Protein AF-A0A956J0H4-F1 (afdb_monomer_lite)

Sequence (318 aa):
PRGDQAPSDPAAWLRRQRDHLRLRDAAAETEAFLARLLARDPSVRASASEALSDPFVSESLQAQLAALEEKVGSAVVCSTCGDETLRESEAARCPSGDHVFCPECFTHSVEVQVKDQTAAAKEMVIHCSYCGTKTPFPDETIARHAPTAFGDYLRGRETALAAKLDQEKTAEYKVKLQQELEKLQSMSDLERRVTVARAHIETNILVTRCPHCGKAFDEWSACFAVTCSRDGNGPDIGCGTRFCGWCLTKCTAEDHHRHVSNCRHNLAGRGELFSDIKLFHESNKRRWRQALQDYFVQLGDPAVVAQLRQNPAYSDYQ

pLDDT: mean 86.21, std 10.96, range [41.44, 97.56]

Structure (mmCIF, N/CA/C/O backbone):
data_AF-A0A956J0H4-F1
#
_entry.id   AF-A0A956J0H4-F1
#
loop_
_atom_site.group_PDB
_atom_site.id
_atom_site.type_symbol
_atom_site.label_atom_id
_atom_site.label_alt_id
_atom_site.label_comp_id
_atom_site.label_asym_id
_atom_site.label_entity_id
_atom_site.label_seq_id
_atom_site.pdbx_PDB_ins_code
_atom_site.Cartn_x
_atom_site.Cartn_y
_atom_site.Cartn_z
_atom_site.occupancy
_atom_site.B_iso_or_equiv
_atom_site.auth_seq_id
_atom_site.auth_comp_id
_atom_site.auth_asym_id
_atom_site.auth_atom_id
_atom_site.pdbx_PDB_model_num
ATOM 1 N N . PRO A 1 1 ? -17.608 -29.380 -71.175 1.00 44.12 1 PRO A N 1
ATOM 2 C CA . PRO A 1 1 ? -18.062 -28.362 -72.146 1.00 44.12 1 PRO A CA 1
ATOM 3 C C . PRO A 1 1 ? -18.421 -27.043 -71.434 1.00 44.12 1 PRO A C 1
ATOM 5 O O . PRO A 1 1 ? -19.580 -26.794 -71.118 1.00 44.12 1 PRO A O 1
ATOM 8 N N . ARG A 1 2 ? -17.411 -26.225 -71.121 1.00 41.44 2 ARG A N 1
ATOM 9 C CA . ARG A 1 2 ? -17.605 -24.792 -70.865 1.00 41.44 2 ARG A CA 1
ATOM 10 C C . ARG A 1 2 ? -17.088 -24.102 -72.121 1.00 41.44 2 ARG A C 1
ATOM 12 O O . ARG A 1 2 ? -15.969 -24.388 -72.525 1.00 41.44 2 ARG A O 1
ATOM 19 N N . GLY A 1 3 ? -17.956 -23.358 -72.799 1.00 44.16 3 GLY A N 1
ATOM 20 C CA . GLY A 1 3 ? -17.653 -22.761 -74.095 1.00 44.16 3 GLY A CA 1
ATOM 21 C C . GLY A 1 3 ? -16.566 -21.704 -73.965 1.00 44.16 3 GLY A C 1
ATOM 22 O O . GLY A 1 3 ? -16.760 -20.713 -73.262 1.00 44.16 3 GLY A O 1
ATOM 23 N N . ASP A 1 4 ? -15.451 -21.927 -74.654 1.00 47.94 4 ASP A N 1
ATOM 24 C CA . ASP A 1 4 ? -14.421 -20.925 -74.891 1.00 47.94 4 ASP A CA 1
ATOM 25 C C . ASP A 1 4 ? -15.023 -19.813 -75.755 1.00 47.94 4 ASP A C 1
ATOM 27 O O . ASP A 1 4 ? -15.120 -19.919 -76.979 1.00 47.94 4 ASP A O 1
ATOM 31 N N . GLN A 1 5 ? -15.494 -18.746 -75.111 1.00 57.62 5 GLN A N 1
ATOM 32 C CA . GLN A 1 5 ? -15.772 -17.504 -75.816 1.00 57.62 5 GLN A CA 1
ATOM 33 C C . GLN A 1 5 ? -14.438 -16.962 -76.326 1.00 57.62 5 GLN A C 1
ATOM 35 O O . GLN A 1 5 ? -13.505 -16.754 -75.546 1.00 57.62 5 GLN A O 1
ATOM 40 N N . ALA A 1 6 ? -14.345 -16.757 -77.641 1.00 59.53 6 ALA A N 1
ATOM 41 C CA . ALA A 1 6 ? -13.196 -16.113 -78.254 1.00 59.53 6 ALA A CA 1
ATOM 42 C C . ALA A 1 6 ? -12.913 -14.783 -77.525 1.00 59.53 6 ALA A C 1
ATOM 44 O O . ALA A 1 6 ? -13.849 -14.018 -77.272 1.00 59.53 6 ALA A O 1
ATOM 45 N N . PRO A 1 7 ? -11.655 -14.505 -77.142 1.00 61.47 7 PRO A N 1
ATOM 46 C CA . PRO A 1 7 ? -11.321 -13.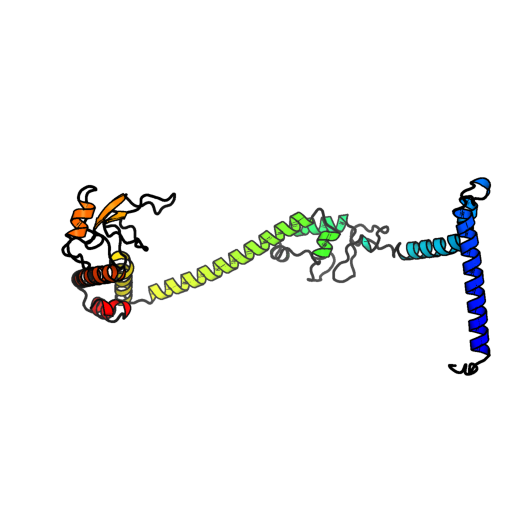303 -76.395 1.00 61.47 7 PRO A CA 1
ATOM 47 C C . PRO A 1 7 ? -11.715 -12.067 -77.207 1.00 61.47 7 PRO A C 1
ATOM 49 O O . PRO A 1 7 ? -11.326 -11.928 -78.364 1.00 61.47 7 PRO A O 1
ATOM 52 N N . SER A 1 8 ? -12.468 -11.158 -76.583 1.00 73.38 8 SER A N 1
ATOM 53 C CA . SER A 1 8 ? -13.004 -9.937 -77.204 1.00 73.38 8 SER A CA 1
ATOM 54 C C . SER A 1 8 ? -11.929 -8.967 -77.717 1.00 73.38 8 SER A C 1
ATOM 56 O O . SER A 1 8 ? -12.245 -8.042 -78.458 1.00 73.38 8 SER A O 1
ATOM 58 N N . ASP A 1 9 ? -10.667 -9.179 -77.335 1.00 83.94 9 ASP A N 1
ATOM 59 C CA . ASP A 1 9 ? -9.492 -8.465 -77.834 1.00 83.94 9 ASP A CA 1
ATOM 60 C C . ASP A 1 9 ? -8.396 -9.478 -78.240 1.00 83.94 9 ASP A C 1
ATOM 62 O O . ASP A 1 9 ? -7.655 -9.985 -77.381 1.00 83.94 9 ASP A O 1
ATOM 66 N N . PRO A 1 10 ? -8.263 -9.776 -79.547 1.00 81.38 10 PRO A N 1
ATOM 67 C CA . PRO A 1 10 ? -7.219 -10.650 -80.080 1.00 81.38 10 PRO A CA 1
ATOM 68 C C . PRO A 1 10 ? -5.797 -10.195 -79.723 1.00 81.38 10 PRO A C 1
ATOM 70 O O . PRO A 1 10 ? -4.913 -11.031 -79.522 1.00 81.38 10 PRO A O 1
ATOM 73 N N . ALA A 1 11 ? -5.559 -8.887 -79.578 1.00 82.81 11 ALA A N 1
ATOM 74 C CA . ALA A 1 11 ? -4.243 -8.362 -79.234 1.00 82.81 11 ALA A CA 1
ATOM 75 C C . ALA A 1 11 ? -3.890 -8.639 -77.764 1.00 82.81 11 ALA A C 1
ATOM 77 O O . ALA A 1 11 ? -2.751 -9.001 -77.459 1.00 82.81 11 ALA A O 1
ATOM 78 N N . ALA A 1 12 ? -4.854 -8.532 -76.843 1.00 79.06 12 ALA A N 1
ATOM 79 C CA . ALA A 1 12 ? -4.653 -8.905 -75.440 1.00 79.06 12 ALA A CA 1
ATOM 80 C C . ALA A 1 12 ? -4.436 -10.412 -75.250 1.00 79.06 12 ALA A C 1
ATOM 82 O O . ALA A 1 12 ? -3.714 -10.820 -74.337 1.00 79.06 12 ALA A O 1
ATOM 83 N N . TRP A 1 13 ? -5.050 -11.249 -76.087 1.00 80.88 13 TRP A N 1
ATOM 84 C CA . TRP A 1 13 ? -4.804 -12.691 -76.067 1.00 80.88 13 TRP A CA 1
ATOM 85 C C . TRP A 1 13 ? -3.407 -13.042 -76.593 1.00 80.88 13 TRP A C 1
ATOM 87 O O . TRP A 1 13 ? -2.685 -13.784 -75.930 1.00 80.88 13 TRP A O 1
ATOM 97 N N . LEU A 1 14 ? -2.977 -12.439 -77.708 1.00 80.88 14 LEU A N 1
ATOM 98 C CA . LEU A 1 14 ? -1.626 -12.633 -78.252 1.00 80.88 14 LEU A CA 1
ATOM 99 C C . LEU A 1 14 ? -0.527 -12.167 -77.285 1.00 80.88 14 LEU A C 1
ATOM 101 O O . LEU A 1 14 ? 0.486 -12.851 -77.149 1.00 80.88 14 LEU A O 1
ATOM 105 N N . ARG A 1 15 ? -0.728 -11.045 -76.571 1.00 82.81 15 ARG A N 1
ATOM 106 C CA . ARG A 1 15 ? 0.196 -10.603 -75.507 1.00 82.81 15 ARG A CA 1
ATOM 107 C C . ARG A 1 15 ? 0.322 -11.660 -74.407 1.00 82.81 15 ARG A C 1
ATOM 109 O O . ARG A 1 15 ? 1.431 -12.098 -74.130 1.00 82.81 15 ARG A O 1
ATOM 116 N N . ARG A 1 16 ? -0.806 -12.157 -73.884 1.00 77.75 16 ARG A N 1
ATOM 117 C CA . ARG A 1 16 ? -0.826 -13.208 -72.850 1.00 77.75 16 ARG A CA 1
ATOM 118 C C . ARG A 1 16 ? -0.167 -14.512 -73.299 1.00 77.75 16 ARG A C 1
ATOM 120 O O . ARG A 1 16 ? 0.564 -15.111 -72.520 1.00 77.75 16 ARG A O 1
ATOM 127 N N . GLN A 1 17 ? -0.391 -14.942 -74.541 1.00 79.56 17 GLN A N 1
ATOM 128 C CA . GLN A 1 17 ? 0.265 -16.133 -75.094 1.00 79.56 17 GLN A CA 1
ATOM 129 C C . GLN A 1 17 ? 1.780 -15.948 -75.210 1.00 79.56 17 GLN A C 1
ATOM 131 O O . GLN A 1 17 ? 2.545 -16.835 -74.837 1.00 79.56 17 GLN A O 1
ATOM 136 N N . ARG A 1 18 ? 2.228 -14.775 -75.669 1.00 80.06 18 ARG A N 1
ATOM 137 C CA . ARG A 1 18 ? 3.655 -14.450 -75.747 1.00 80.06 18 ARG A CA 1
ATOM 138 C C . ARG A 1 18 ? 4.306 -14.404 -74.364 1.00 80.06 18 ARG A C 1
ATOM 140 O O . ARG A 1 18 ? 5.413 -14.907 -74.210 1.00 80.06 18 ARG A O 1
ATOM 147 N N . ASP A 1 19 ? 3.622 -13.843 -73.373 1.00 77.19 19 ASP A N 1
ATOM 148 C CA . ASP A 1 19 ? 4.116 -13.786 -71.995 1.00 77.19 19 ASP A CA 1
ATOM 149 C C . ASP A 1 19 ? 4.181 -15.189 -71.371 1.00 77.19 19 ASP A C 1
ATOM 151 O O . ASP A 1 19 ? 5.169 -15.533 -70.730 1.00 77.19 19 ASP A O 1
ATOM 155 N N . HIS A 1 20 ? 3.191 -16.045 -71.638 1.00 74.88 20 HIS A N 1
ATOM 156 C CA . HIS A 1 20 ? 3.203 -17.440 -71.195 1.00 74.88 20 HIS A CA 1
ATOM 157 C C . HIS A 1 20 ? 4.358 -18.245 -71.814 1.00 74.88 20 HIS A C 1
ATOM 159 O O . HIS A 1 20 ? 4.999 -19.032 -71.121 1.00 74.88 20 HIS A O 1
ATOM 165 N N . LEU A 1 21 ? 4.649 -18.051 -73.106 1.00 77.38 21 LEU A N 1
ATOM 166 C CA . LEU A 1 21 ? 5.799 -18.691 -73.757 1.00 77.38 21 LEU A CA 1
ATOM 167 C C . LEU A 1 21 ? 7.123 -18.218 -73.145 1.00 77.38 21 LEU A C 1
ATOM 169 O O . LEU A 1 21 ? 7.939 -19.054 -72.778 1.00 77.38 21 LEU A O 1
ATOM 173 N N . ARG A 1 22 ? 7.283 -16.907 -72.920 1.00 73.06 22 ARG A N 1
ATOM 174 C CA . ARG A 1 22 ? 8.469 -16.342 -72.252 1.00 73.06 22 ARG A CA 1
ATOM 175 C C . ARG A 1 22 ? 8.688 -16.912 -70.852 1.00 73.06 22 ARG A C 1
ATOM 177 O O . ARG A 1 22 ? 9.815 -17.234 -70.502 1.00 73.06 22 ARG A O 1
ATOM 184 N N . LEU A 1 23 ? 7.621 -17.062 -70.066 1.00 71.94 23 LEU A N 1
ATOM 185 C CA . LEU A 1 23 ? 7.701 -17.655 -68.728 1.00 71.94 23 LEU A CA 1
ATOM 186 C C . LEU A 1 23 ? 8.097 -19.134 -68.775 1.00 71.94 23 LEU A C 1
ATOM 188 O O . LEU A 1 23 ? 8.851 -19.592 -67.921 1.00 71.94 23 LEU A O 1
ATOM 192 N N . ARG A 1 24 ? 7.604 -19.881 -69.768 1.00 78.69 24 ARG A N 1
ATOM 193 C CA . ARG A 1 24 ? 7.961 -21.292 -69.942 1.00 78.69 24 ARG A CA 1
ATOM 194 C C . ARG A 1 24 ? 9.425 -21.458 -70.343 1.00 78.69 24 ARG A C 1
ATOM 196 O O . ARG A 1 24 ? 10.091 -22.339 -69.809 1.00 78.69 24 ARG A O 1
ATOM 203 N N . ASP A 1 25 ? 9.907 -20.612 -71.247 1.00 80.25 25 ASP A N 1
ATOM 204 C CA . ASP A 1 25 ? 11.297 -20.641 -71.702 1.00 80.25 25 ASP A CA 1
ATOM 205 C C . ASP A 1 25 ? 12.247 -20.243 -70.554 1.00 80.25 25 ASP A C 1
ATOM 207 O O . ASP A 1 25 ? 13.189 -20.976 -70.266 1.00 80.25 25 ASP A O 1
ATOM 211 N N . ALA A 1 26 ? 11.920 -19.195 -69.786 1.00 75.56 26 ALA A N 1
ATOM 212 C CA . ALA A 1 26 ? 12.685 -18.795 -68.598 1.00 75.56 26 ALA A CA 1
ATOM 213 C C . ALA A 1 26 ? 12.710 -19.876 -67.495 1.00 75.56 26 ALA A C 1
ATOM 215 O O . ALA A 1 26 ? 13.732 -20.087 -66.836 1.00 75.56 26 ALA A O 1
ATOM 216 N N . ALA A 1 27 ? 11.599 -20.595 -67.293 1.00 76.56 27 ALA A N 1
ATOM 217 C CA . ALA A 1 27 ? 11.541 -21.708 -66.347 1.00 76.56 27 ALA A CA 1
ATOM 218 C C . ALA A 1 27 ? 12.436 -22.877 -66.789 1.00 76.56 27 ALA A C 1
ATOM 220 O O . ALA A 1 27 ? 13.153 -23.440 -65.963 1.00 76.56 27 ALA A O 1
ATOM 221 N N . ALA A 1 28 ? 12.439 -23.203 -68.085 1.00 83.62 28 ALA A N 1
ATOM 222 C CA . ALA A 1 28 ? 13.304 -24.241 -68.641 1.00 83.62 28 ALA A CA 1
ATOM 223 C C . ALA A 1 28 ? 14.794 -23.867 -68.537 1.00 83.62 28 ALA A C 1
ATOM 225 O O . ALA A 1 28 ? 15.620 -24.715 -68.198 1.00 83.62 28 ALA A O 1
ATOM 226 N N . GLU A 1 29 ? 15.140 -22.600 -68.771 1.00 83.12 29 GLU A N 1
ATOM 227 C CA . GLU A 1 29 ? 16.503 -22.082 -68.595 1.00 83.12 29 GLU A CA 1
ATOM 228 C C . GLU A 1 29 ? 16.956 -22.157 -67.128 1.00 83.12 29 GLU A C 1
ATOM 230 O O . GLU A 1 29 ? 18.059 -22.629 -66.841 1.00 83.12 29 GLU A O 1
ATOM 235 N N . THR A 1 30 ? 16.075 -21.796 -66.189 1.00 78.56 30 THR A N 1
ATOM 236 C CA . THR A 1 30 ? 16.342 -21.885 -64.743 1.00 78.56 30 THR A CA 1
ATOM 237 C C . THR A 1 30 ? 16.532 -23.336 -64.295 1.00 78.56 30 THR A C 1
ATOM 239 O O . THR A 1 30 ? 17.460 -23.649 -63.549 1.00 78.56 30 THR A O 1
ATOM 242 N N . GLU A 1 31 ? 15.683 -24.253 -64.762 1.00 85.75 31 GLU A N 1
ATOM 243 C CA . GLU A 1 31 ? 15.787 -25.678 -64.438 1.00 85.75 31 GLU A CA 1
ATOM 244 C C . GLU A 1 31 ? 17.083 -26.287 -64.994 1.00 85.75 31 GLU A C 1
ATOM 246 O O . GLU A 1 31 ? 17.787 -27.008 -64.281 1.00 85.75 31 GLU A O 1
ATOM 251 N N . ALA A 1 32 ? 17.464 -25.930 -66.225 1.00 86.88 32 ALA A N 1
ATOM 252 C CA . ALA A 1 32 ? 18.730 -26.346 -66.823 1.00 86.88 32 ALA A CA 1
ATOM 253 C C . ALA A 1 32 ? 19.945 -25.796 -66.055 1.00 86.88 32 ALA A C 1
ATOM 255 O O . ALA A 1 32 ? 20.947 -26.496 -65.878 1.00 86.88 32 ALA A O 1
ATOM 256 N N . PHE A 1 33 ? 19.872 -24.559 -65.562 1.00 85.69 33 PHE A N 1
ATOM 257 C CA . PHE A 1 33 ? 20.908 -23.978 -64.713 1.00 85.69 33 PHE A CA 1
ATOM 258 C C . PHE A 1 33 ? 21.033 -24.704 -63.364 1.00 85.69 33 PHE A C 1
ATOM 260 O O . PHE A 1 33 ? 22.132 -25.124 -62.990 1.00 85.69 33 PHE A O 1
ATOM 267 N N . LEU A 1 34 ? 19.916 -24.938 -62.667 1.00 84.44 34 LEU A N 1
ATOM 268 C CA . LEU A 1 34 ? 19.901 -25.676 -61.399 1.00 84.44 34 LEU A CA 1
ATOM 269 C C . LEU A 1 34 ? 20.407 -27.114 -61.568 1.00 84.44 34 LEU A C 1
ATOM 271 O O . LEU A 1 34 ? 21.161 -27.602 -60.725 1.00 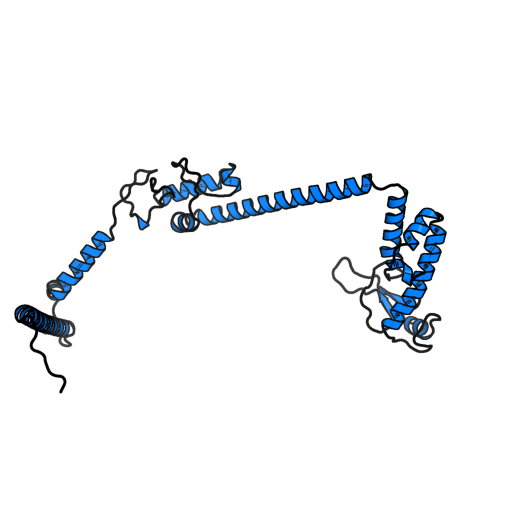84.44 34 LEU A O 1
ATOM 275 N N . ALA A 1 35 ? 20.065 -27.774 -62.676 1.00 90.19 35 ALA A N 1
ATOM 276 C CA . ALA A 1 35 ? 20.573 -29.103 -62.998 1.00 90.19 35 ALA A CA 1
ATOM 277 C C . ALA A 1 35 ? 22.104 -29.121 -63.152 1.00 90.19 35 ALA A C 1
ATOM 279 O O . ALA A 1 35 ? 22.752 -30.053 -62.673 1.00 90.19 35 ALA A O 1
ATOM 280 N N . ARG A 1 36 ? 22.700 -28.078 -63.754 1.00 91.38 36 ARG A N 1
ATOM 281 C CA . ARG A 1 36 ? 24.165 -27.925 -63.834 1.00 91.38 36 ARG A CA 1
ATOM 282 C C . ARG A 1 36 ? 24.785 -27.664 -62.464 1.00 91.38 36 ARG A C 1
ATOM 284 O O . ARG A 1 36 ? 25.778 -28.297 -62.125 1.00 91.38 36 ARG A O 1
ATOM 291 N N . LEU A 1 37 ? 24.206 -26.787 -61.643 1.00 87.00 37 LEU A N 1
ATOM 292 C CA . LEU A 1 37 ? 24.717 -26.512 -60.291 1.00 87.00 37 LEU A CA 1
ATOM 293 C C . LEU A 1 37 ? 24.683 -27.742 -59.375 1.00 87.00 37 LEU A C 1
ATOM 295 O O . LEU A 1 37 ? 25.599 -27.959 -58.579 1.00 87.00 37 LEU A O 1
ATOM 299 N N . LEU A 1 38 ? 23.635 -28.555 -59.497 1.00 91.00 38 LEU A N 1
ATOM 300 C CA . LEU A 1 38 ? 23.397 -29.729 -58.660 1.00 91.00 38 LEU A CA 1
ATOM 301 C C . LEU A 1 38 ? 23.913 -31.033 -59.286 1.00 91.00 38 LEU A C 1
ATOM 303 O O . LEU A 1 38 ? 23.641 -32.118 -58.763 1.00 91.00 38 LEU A O 1
ATOM 307 N N . ALA A 1 39 ? 24.678 -30.952 -60.381 1.00 94.00 39 ALA A N 1
ATOM 308 C CA . ALA A 1 39 ? 25.249 -32.119 -61.036 1.00 94.00 39 ALA A CA 1
ATOM 309 C C . ALA A 1 39 ? 26.105 -32.936 -60.048 1.00 94.00 39 ALA A C 1
ATOM 311 O O . ALA A 1 39 ? 26.966 -32.407 -59.330 1.00 94.00 39 ALA A O 1
ATOM 312 N N . ARG A 1 40 ? 25.853 -34.254 -60.003 1.00 91.12 40 ARG A N 1
ATOM 313 C CA . ARG A 1 40 ? 26.626 -35.199 -59.176 1.00 91.12 40 ARG A CA 1
ATOM 314 C C . ARG A 1 40 ? 28.058 -35.353 -59.677 1.00 91.12 40 ARG A C 1
ATOM 316 O O . ARG A 1 40 ? 28.950 -35.561 -58.863 1.00 91.12 40 ARG A O 1
ATOM 323 N N . ASP A 1 41 ? 28.253 -35.243 -60.987 1.00 93.94 41 ASP A N 1
ATOM 324 C CA . ASP A 1 41 ? 29.567 -35.229 -61.619 1.00 93.94 41 ASP A CA 1
ATOM 325 C C . ASP A 1 41 ? 30.194 -33.825 -61.496 1.00 93.94 41 ASP A C 1
ATOM 327 O O . ASP A 1 41 ? 29.637 -32.866 -62.040 1.00 93.94 41 ASP A O 1
ATOM 331 N N . PRO A 1 42 ? 31.336 -33.676 -60.797 1.00 89.69 42 PRO A N 1
ATOM 332 C CA . PRO A 1 42 ? 32.014 -32.390 -60.653 1.00 89.69 42 PRO A CA 1
ATOM 333 C C . PRO A 1 42 ? 32.466 -31.771 -61.979 1.00 89.69 42 PRO A C 1
ATOM 335 O O . PRO A 1 42 ? 32.580 -30.553 -62.050 1.00 89.69 42 PRO A O 1
ATOM 338 N N . SER A 1 43 ? 32.716 -32.575 -63.018 1.00 90.69 43 SER A N 1
ATOM 339 C CA . SER A 1 43 ? 33.195 -32.084 -64.319 1.00 90.69 43 SER A CA 1
ATOM 340 C C . SER A 1 43 ? 32.120 -31.356 -65.133 1.00 90.69 43 SER A C 1
ATOM 342 O O . SER A 1 43 ? 32.446 -30.572 -66.020 1.00 90.69 43 SER A O 1
ATOM 344 N N . VAL A 1 44 ? 30.844 -31.592 -64.810 1.00 90.31 44 VAL A N 1
ATOM 345 C CA . VAL A 1 44 ? 29.673 -30.986 -65.472 1.00 90.31 44 VAL A CA 1
ATOM 346 C C . VAL A 1 44 ? 29.069 -29.865 -64.617 1.00 90.31 44 VAL A C 1
ATOM 348 O O . VAL A 1 44 ? 28.168 -29.147 -65.055 1.00 90.31 44 VAL A O 1
ATOM 351 N N . ARG A 1 45 ? 29.552 -29.706 -63.379 1.00 92.38 45 ARG A N 1
ATOM 352 C CA . ARG A 1 45 ? 29.073 -28.674 -62.468 1.00 92.38 45 ARG A CA 1
ATOM 353 C C . ARG A 1 45 ? 29.602 -27.314 -62.899 1.00 92.38 45 ARG A C 1
ATOM 355 O O . ARG A 1 45 ? 30.805 -27.150 -63.075 1.00 92.38 45 ARG A O 1
ATOM 362 N N . ALA A 1 46 ? 28.708 -26.334 -63.006 1.00 91.00 46 ALA A N 1
ATOM 363 C CA . ALA A 1 46 ? 29.110 -24.954 -63.250 1.00 91.00 46 ALA A CA 1
ATOM 364 C C . ALA A 1 46 ? 30.083 -24.480 -62.157 1.00 91.00 46 ALA A C 1
ATOM 366 O O . ALA A 1 46 ? 29.866 -24.718 -60.963 1.00 91.00 46 ALA A O 1
ATOM 367 N N . SER A 1 47 ? 31.153 -23.804 -62.561 1.00 89.88 47 SER A N 1
ATOM 368 C CA . SER A 1 47 ? 32.066 -23.148 -61.629 1.00 89.88 47 SER A CA 1
ATOM 369 C C . SER A 1 47 ? 31.371 -21.986 -60.910 1.00 89.88 47 SER A C 1
ATOM 371 O O . SER A 1 47 ? 30.360 -21.454 -61.370 1.00 89.88 47 SER A O 1
ATOM 373 N N . ALA A 1 48 ? 31.936 -21.536 -59.786 1.00 81.44 48 ALA A N 1
ATOM 374 C CA . ALA A 1 48 ? 31.396 -20.391 -59.050 1.00 81.44 48 ALA A CA 1
ATOM 375 C C . ALA A 1 48 ? 31.328 -19.116 -59.914 1.00 81.44 48 ALA A C 1
ATOM 377 O O . ALA A 1 48 ? 30.378 -18.347 -59.802 1.00 81.44 48 ALA A O 1
ATOM 378 N N . SER A 1 49 ? 32.298 -18.913 -60.813 1.00 84.44 49 SER A N 1
ATOM 379 C CA . SER A 1 49 ? 32.312 -17.752 -61.709 1.00 84.44 49 SER A CA 1
ATOM 380 C C . SER A 1 49 ? 31.233 -17.836 -62.792 1.00 84.44 49 SER A C 1
ATOM 382 O O . SER A 1 49 ? 30.634 -16.817 -63.128 1.00 84.44 49 SER A O 1
ATOM 384 N N . GLU A 1 50 ? 30.969 -19.028 -63.332 1.00 85.69 50 GLU A N 1
ATOM 385 C CA . GLU A 1 50 ? 29.888 -19.244 -64.304 1.00 85.69 50 GLU A CA 1
ATOM 386 C C . GLU A 1 50 ? 28.515 -19.109 -63.642 1.00 85.69 50 GLU A C 1
ATOM 388 O O . GLU A 1 50 ? 27.621 -18.499 -64.216 1.00 85.69 50 GLU A O 1
ATOM 393 N N . ALA A 1 51 ? 28.364 -19.606 -62.412 1.00 85.62 51 ALA A N 1
ATOM 394 C CA . ALA A 1 51 ? 27.132 -19.482 -61.641 1.00 85.62 51 ALA A CA 1
ATOM 395 C C . ALA A 1 51 ? 26.782 -18.025 -61.311 1.00 85.62 51 ALA A C 1
ATOM 397 O O . ALA A 1 51 ? 25.622 -17.640 -61.392 1.00 85.62 51 ALA A O 1
ATOM 398 N N . LEU A 1 52 ? 27.782 -17.208 -60.967 1.00 78.75 52 LEU A N 1
ATOM 399 C CA . LEU A 1 52 ? 27.596 -15.781 -60.681 1.00 78.75 52 LEU A CA 1
ATOM 400 C C . LEU A 1 52 ? 27.317 -14.942 -61.935 1.00 78.75 52 LEU A C 1
ATOM 402 O O . LEU A 1 52 ? 26.757 -13.855 -61.824 1.00 78.75 52 LEU A O 1
ATOM 406 N N . SER A 1 53 ? 27.700 -15.443 -63.110 1.00 83.00 53 SER A N 1
ATOM 407 C CA . SER A 1 53 ? 27.461 -14.781 -64.398 1.00 83.00 53 SER A CA 1
ATOM 408 C C . SER A 1 53 ? 26.138 -15.204 -65.043 1.00 83.00 53 SER A C 1
ATOM 410 O O . SER A 1 53 ? 25.789 -14.688 -66.103 1.00 83.00 53 SER A O 1
ATOM 412 N N . ASP A 1 54 ? 25.411 -16.146 -64.436 1.00 86.62 54 ASP A N 1
ATOM 413 C CA . ASP A 1 54 ? 24.117 -16.585 -64.945 1.00 86.62 54 ASP A CA 1
ATOM 414 C C . ASP A 1 54 ? 23.065 -15.471 -64.750 1.00 86.62 54 ASP A C 1
ATOM 416 O O . ASP A 1 54 ? 23.015 -14.867 -63.668 1.00 86.62 54 ASP A O 1
ATOM 420 N N . PRO A 1 55 ? 22.226 -15.163 -65.760 1.00 82.06 55 PRO A N 1
ATOM 421 C CA . PRO A 1 55 ? 21.190 -14.131 -65.667 1.00 82.06 55 PRO A CA 1
ATOM 422 C C . PRO A 1 55 ? 20.279 -14.293 -64.445 1.00 82.06 55 PRO A C 1
ATOM 424 O O . PRO A 1 55 ? 19.957 -13.312 -63.783 1.00 82.06 55 PRO A O 1
ATOM 427 N N . PHE A 1 56 ? 19.944 -15.533 -64.073 1.00 79.25 56 PHE A N 1
ATOM 428 C CA . PHE A 1 56 ? 19.082 -15.809 -62.924 1.00 79.25 56 PHE A CA 1
ATOM 429 C C . PHE A 1 56 ? 19.713 -15.359 -61.596 1.00 79.25 56 PHE A C 1
ATOM 431 O O . PHE A 1 56 ? 19.055 -14.757 -60.745 1.00 79.25 56 PHE A O 1
ATOM 438 N N . VAL A 1 57 ? 21.007 -15.639 -61.414 1.00 79.00 57 VAL A N 1
ATOM 439 C CA . VAL A 1 57 ? 21.738 -15.291 -60.187 1.00 79.00 57 VAL A CA 1
ATOM 440 C C . VAL A 1 57 ? 22.106 -13.815 -60.183 1.00 79.00 57 VAL A C 1
ATOM 442 O O . VAL A 1 57 ? 21.927 -13.150 -59.168 1.00 79.00 57 VAL A O 1
ATOM 445 N N . SER A 1 58 ? 22.596 -13.295 -61.307 1.00 79.69 58 SER A N 1
ATOM 446 C CA . SER A 1 58 ? 23.028 -11.902 -61.423 1.00 79.69 58 SER A CA 1
ATOM 447 C C . SER A 1 58 ? 21.872 -10.913 -61.250 1.00 79.69 58 SER A C 1
ATOM 449 O O . SER A 1 58 ? 22.031 -9.956 -60.496 1.00 79.69 58 SER A O 1
ATOM 451 N N . GLU A 1 59 ? 20.694 -11.163 -61.832 1.00 80.19 59 GLU A N 1
ATOM 452 C CA . GLU A 1 59 ? 19.518 -10.298 -61.651 1.00 80.19 59 GLU A CA 1
ATOM 453 C C . GLU A 1 59 ? 18.962 -10.374 -60.222 1.00 80.19 59 GLU A C 1
ATOM 455 O O . GLU A 1 59 ? 18.663 -9.343 -59.614 1.00 80.19 59 GLU A O 1
ATOM 460 N N . SER A 1 60 ? 18.881 -11.574 -59.633 1.00 75.19 60 SER A N 1
ATOM 461 C CA . SER A 1 60 ? 18.446 -11.738 -58.239 1.00 75.19 60 SER A CA 1
ATOM 462 C C . SER A 1 60 ? 19.421 -11.086 -57.256 1.00 75.19 60 SER A C 1
ATOM 464 O O . SER A 1 60 ? 18.995 -10.481 -56.271 1.00 75.19 60 SER A O 1
ATOM 466 N N . LEU A 1 61 ? 20.727 -11.209 -57.497 1.00 72.88 61 LEU A N 1
ATOM 467 C CA . LEU A 1 61 ? 21.762 -10.607 -56.663 1.00 72.88 61 LEU A CA 1
ATOM 468 C C . LEU A 1 61 ? 21.769 -9.085 -56.818 1.00 72.88 61 LEU A C 1
ATOM 470 O O . LEU A 1 61 ? 21.866 -8.388 -55.817 1.00 72.88 61 LEU A O 1
ATOM 474 N N . GLN A 1 62 ? 21.601 -8.558 -58.034 1.00 76.31 62 GLN A N 1
ATOM 475 C CA . GLN A 1 62 ? 21.458 -7.120 -58.273 1.00 76.31 62 GLN A CA 1
ATOM 476 C C . GLN A 1 62 ? 20.209 -6.551 -57.599 1.00 76.31 62 GLN A C 1
ATOM 478 O O . GLN A 1 62 ? 20.297 -5.501 -56.974 1.00 76.31 62 GLN A O 1
ATOM 483 N N . ALA A 1 63 ? 19.072 -7.249 -57.644 1.00 77.88 63 ALA A N 1
ATOM 484 C CA . ALA A 1 63 ? 17.869 -6.832 -56.926 1.00 77.88 63 ALA A CA 1
ATOM 485 C C . ALA A 1 63 ? 18.075 -6.841 -55.401 1.00 77.88 63 ALA A C 1
ATOM 487 O O . ALA A 1 63 ? 17.621 -5.934 -54.705 1.00 77.88 63 ALA A O 1
ATOM 488 N N . GLN A 1 64 ? 18.791 -7.837 -54.869 1.00 73.44 64 GLN A N 1
ATOM 489 C CA . GLN A 1 64 ? 19.145 -7.893 -53.449 1.00 73.44 64 GLN A CA 1
ATOM 490 C C 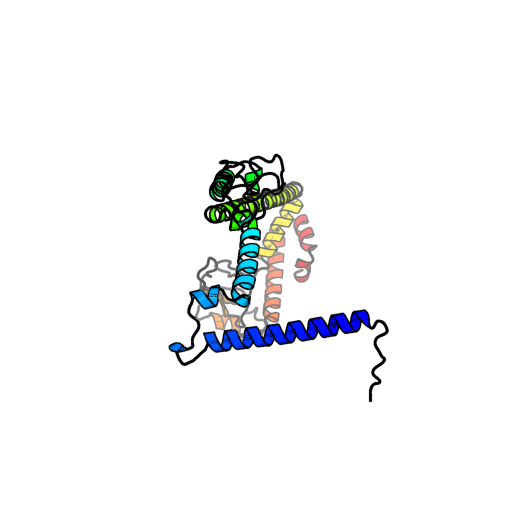. GLN A 1 64 ? 20.152 -6.811 -53.049 1.00 73.44 64 GLN A C 1
ATOM 492 O O . GLN A 1 64 ? 20.013 -6.241 -51.971 1.00 73.44 64 GLN A O 1
ATOM 497 N N . LEU A 1 65 ? 21.133 -6.505 -53.901 1.00 73.19 65 LEU A N 1
ATOM 498 C CA . LEU A 1 65 ? 22.096 -5.425 -53.691 1.00 73.19 65 LEU A CA 1
ATOM 499 C C . LEU A 1 65 ? 21.414 -4.060 -53.760 1.00 73.19 65 LEU A C 1
ATOM 501 O O . LEU A 1 65 ? 21.614 -3.271 -52.851 1.00 73.19 65 LEU A O 1
ATOM 505 N N . ALA A 1 66 ? 20.534 -3.819 -54.731 1.00 72.44 66 ALA A N 1
ATOM 506 C CA . ALA A 1 66 ? 19.745 -2.591 -54.816 1.00 72.44 66 ALA A CA 1
ATOM 507 C C . ALA A 1 66 ? 18.816 -2.425 -53.600 1.00 72.44 66 ALA A C 1
ATOM 509 O O . ALA A 1 66 ? 18.728 -1.345 -53.026 1.00 72.44 66 ALA A O 1
ATOM 510 N N . ALA A 1 67 ? 18.182 -3.508 -53.135 1.00 68.81 67 ALA A N 1
ATOM 511 C CA . ALA A 1 67 ? 17.383 -3.491 -51.908 1.00 68.81 67 ALA A CA 1
ATOM 512 C C . ALA A 1 67 ? 18.238 -3.308 -50.640 1.00 68.81 67 ALA A C 1
ATOM 514 O O . ALA A 1 67 ? 17.750 -2.798 -49.632 1.00 68.81 67 ALA A O 1
ATOM 515 N N . LEU A 1 68 ? 19.500 -3.748 -50.653 1.00 63.84 68 LEU A N 1
ATOM 516 C CA . LEU A 1 68 ? 20.460 -3.475 -49.587 1.00 63.84 68 LEU A CA 1
ATOM 517 C C . LEU A 1 68 ? 20.946 -2.028 -49.645 1.00 63.84 68 LEU A C 1
ATOM 519 O O . LEU A 1 68 ? 21.030 -1.418 -48.594 1.00 63.84 68 LEU A O 1
ATOM 523 N N . GLU A 1 69 ? 21.195 -1.463 -50.822 1.00 65.62 69 GLU A N 1
ATOM 524 C CA . GLU A 1 69 ? 21.555 -0.056 -51.023 1.00 65.62 69 GLU A CA 1
ATOM 525 C C . GLU A 1 69 ? 20.410 0.881 -50.614 1.00 65.62 69 GLU A C 1
ATOM 527 O O . GLU A 1 69 ? 20.654 1.877 -49.945 1.00 65.62 69 GLU A O 1
ATOM 532 N N . GLU A 1 70 ? 19.155 0.519 -50.892 1.00 62.34 70 GLU A N 1
ATOM 533 C CA . GLU A 1 70 ? 17.969 1.228 -50.389 1.00 62.34 70 GLU A CA 1
ATOM 534 C C . GLU A 1 70 ? 17.824 1.106 -48.856 1.00 62.34 70 GLU A C 1
ATOM 536 O O . GLU A 1 70 ? 17.370 2.034 -48.185 1.00 62.34 70 GLU A O 1
ATOM 541 N N . LYS A 1 71 ? 18.248 -0.028 -48.274 1.00 57.00 71 LYS A N 1
ATOM 542 C CA . LYS A 1 71 ? 18.275 -0.261 -46.815 1.00 57.00 71 LYS A CA 1
ATOM 543 C C . LYS A 1 71 ? 19.500 0.320 -46.113 1.00 57.00 71 LYS A C 1
ATOM 545 O O . LYS A 1 71 ? 19.453 0.511 -44.896 1.00 57.00 71 LYS A O 1
ATOM 550 N N . VAL A 1 72 ? 20.579 0.612 -46.835 1.00 57.59 72 VAL A N 1
ATOM 551 C CA . VAL A 1 72 ? 21.685 1.466 -46.386 1.00 57.59 72 VAL A CA 1
ATOM 552 C C . VAL A 1 72 ? 21.145 2.894 -46.459 1.00 57.59 72 VAL A C 1
ATOM 554 O O . VAL A 1 72 ? 21.442 3.675 -47.353 1.00 57.59 72 VAL A O 1
ATOM 557 N N . GLY A 1 73 ? 20.214 3.154 -45.539 1.00 57.38 73 GLY A N 1
ATOM 558 C CA . GLY A 1 73 ? 19.358 4.323 -45.511 1.00 57.38 73 GLY A CA 1
ATOM 559 C C . GLY A 1 73 ? 20.142 5.621 -45.439 1.00 57.38 73 GLY A C 1
ATOM 560 O O . GLY A 1 73 ? 21.311 5.644 -45.052 1.00 57.38 73 GLY A O 1
ATOM 561 N N . SER A 1 74 ? 19.444 6.698 -45.799 1.00 69.62 74 SER A N 1
ATOM 562 C CA . SER A 1 74 ? 19.878 8.085 -45.668 1.00 69.62 74 SER A CA 1
ATOM 563 C C . SER A 1 74 ? 20.749 8.272 -44.430 1.00 69.62 74 SER A C 1
ATOM 565 O O . SER A 1 74 ? 20.263 8.153 -43.302 1.00 69.62 74 SER A O 1
ATOM 567 N N . ALA A 1 75 ? 22.034 8.530 -44.659 1.00 81.19 75 ALA A N 1
ATOM 568 C CA . ALA A 1 75 ? 22.936 8.926 -43.599 1.00 81.19 75 ALA A CA 1
ATOM 569 C C . ALA A 1 75 ? 22.343 10.155 -42.899 1.00 81.19 75 ALA A C 1
ATOM 571 O O . ALA A 1 75 ? 21.899 11.103 -43.556 1.00 81.19 75 ALA A O 1
ATOM 572 N N . VAL A 1 76 ? 22.285 10.107 -41.573 1.00 91.19 76 VAL A N 1
ATOM 573 C CA . VAL A 1 76 ? 21.831 11.224 -40.745 1.00 91.19 76 VAL A CA 1
ATOM 574 C C . VAL A 1 76 ? 22.981 11.776 -39.929 1.00 91.19 76 VAL A C 1
ATOM 576 O O . VAL A 1 76 ? 23.945 11.077 -39.632 1.00 91.19 76 VAL A O 1
ATOM 579 N N . VAL A 1 77 ? 22.874 13.053 -39.570 1.00 93.94 77 VAL A N 1
ATOM 580 C CA . VAL A 1 77 ? 23.917 13.762 -38.831 1.00 93.94 77 VAL A CA 1
ATOM 581 C C . VAL A 1 77 ? 23.510 13.897 -37.371 1.00 93.94 77 VAL A C 1
ATOM 583 O O . VAL A 1 77 ? 22.417 14.382 -37.066 1.00 93.94 77 VAL A O 1
ATOM 586 N N . CYS A 1 78 ? 24.392 13.494 -36.457 1.00 96.00 78 CYS A N 1
ATOM 587 C CA . CYS A 1 78 ? 24.184 13.706 -35.028 1.00 96.00 78 CYS A CA 1
ATOM 588 C C . CYS A 1 78 ? 24.111 15.206 -34.709 1.00 96.00 78 CYS A C 1
ATOM 590 O O . CYS A 1 78 ? 25.077 15.937 -34.915 1.00 96.00 78 CYS A O 1
ATOM 592 N N . SER A 1 79 ? 23.019 15.658 -34.098 1.00 95.44 79 SER A N 1
ATOM 593 C CA . SER A 1 79 ? 22.827 17.043 -33.657 1.00 95.44 79 SER A CA 1
ATOM 594 C C . SER A 1 79 ? 23.785 17.473 -32.536 1.00 95.44 79 SER A C 1
ATOM 596 O O . SER A 1 79 ? 23.887 18.664 -32.254 1.00 95.44 79 SER A O 1
ATOM 598 N N . THR A 1 80 ? 24.481 16.531 -31.888 1.00 95.38 80 THR A N 1
ATOM 599 C CA . THR A 1 80 ? 25.427 16.818 -30.797 1.00 95.38 80 THR A CA 1
ATOM 600 C C . THR A 1 80 ? 26.883 16.807 -31.245 1.00 95.38 80 THR A C 1
ATOM 602 O O . THR A 1 80 ? 27.574 17.802 -31.045 1.00 95.38 80 THR A O 1
ATOM 605 N N . CYS A 1 81 ? 27.366 15.709 -31.833 1.00 96.50 81 CYS A N 1
ATOM 606 C CA . CYS A 1 81 ? 28.773 15.579 -32.231 1.00 96.50 81 CYS A CA 1
ATOM 607 C C . CYS A 1 81 ? 29.034 15.850 -33.720 1.00 96.50 81 CYS A C 1
ATOM 609 O O . CYS A 1 81 ? 30.194 15.955 -34.107 1.00 96.50 81 CYS A O 1
ATOM 611 N N . GLY A 1 82 ? 27.989 15.957 -34.549 1.00 92.94 82 GLY A N 1
ATOM 612 C CA . GLY A 1 82 ? 28.128 16.156 -35.992 1.00 92.94 82 GLY A CA 1
ATOM 613 C C . GLY A 1 82 ? 28.555 14.913 -36.778 1.00 92.94 82 GLY A C 1
ATOM 614 O O . GLY A 1 82 ? 28.941 15.053 -37.929 1.00 92.94 82 GLY A O 1
ATOM 615 N N . ASP A 1 83 ? 28.513 13.713 -36.189 1.00 90.31 83 ASP A N 1
ATOM 616 C CA . ASP A 1 83 ? 28.825 12.470 -36.908 1.00 90.31 83 ASP A CA 1
ATOM 617 C C . ASP A 1 83 ? 27.821 12.229 -38.048 1.00 90.31 83 ASP A C 1
ATOM 619 O O . ASP A 1 83 ? 26.623 12.089 -37.794 1.00 90.31 83 ASP A O 1
ATOM 623 N N . GLU A 1 84 ? 28.323 12.207 -39.286 1.00 85.38 84 GLU A N 1
ATOM 624 C CA . GLU A 1 84 ? 27.561 12.044 -40.532 1.00 85.38 84 GLU A CA 1
ATOM 625 C C . GLU A 1 84 ? 27.471 10.579 -40.995 1.00 85.38 84 GLU A C 1
ATOM 627 O O . GLU A 1 84 ? 26.899 10.294 -42.045 1.00 85.38 84 GLU A O 1
ATOM 632 N N . THR A 1 85 ? 28.047 9.634 -40.245 1.00 83.62 85 THR A N 1
ATOM 633 C CA . THR A 1 85 ? 28.088 8.212 -40.629 1.00 83.62 85 THR A CA 1
ATOM 634 C C . THR A 1 85 ? 26.928 7.386 -40.068 1.00 83.62 85 THR A C 1
ATOM 636 O O . THR A 1 85 ? 26.869 6.170 -40.274 1.00 83.62 85 THR A O 1
ATOM 639 N N . LEU A 1 86 ? 25.977 8.028 -39.382 1.00 86.31 86 LEU A N 1
ATOM 640 C CA . LEU A 1 86 ? 24.897 7.339 -38.687 1.00 86.31 86 LEU A CA 1
ATOM 641 C C . LEU A 1 86 ? 23.830 6.816 -39.637 1.00 86.31 86 LEU A C 1
ATOM 643 O O . LEU A 1 86 ? 23.293 7.536 -40.482 1.00 86.31 86 LEU A O 1
ATOM 647 N N . ARG A 1 87 ? 23.425 5.571 -39.394 1.00 88.12 87 ARG A N 1
ATOM 648 C CA . ARG A 1 87 ? 22.218 5.001 -39.988 1.00 88.12 87 ARG A CA 1
ATOM 649 C C . ARG A 1 87 ? 20.997 5.448 -39.195 1.00 88.12 87 ARG A C 1
ATOM 651 O O . ARG A 1 87 ? 21.007 5.410 -37.966 1.00 88.12 87 ARG A O 1
ATOM 658 N N . GLU A 1 88 ? 19.907 5.759 -39.893 1.00 86.62 88 GLU A N 1
ATOM 659 C CA . GLU A 1 88 ? 18.618 6.124 -39.277 1.00 86.62 88 GLU A CA 1
ATOM 660 C C . GLU A 1 88 ? 18.168 5.112 -38.204 1.00 86.62 88 GLU A C 1
ATOM 662 O O . GLU A 1 88 ? 17.645 5.493 -37.164 1.00 86.62 88 GLU A O 1
ATOM 667 N N . SER A 1 89 ? 18.414 3.814 -38.417 1.00 88.62 89 SER A N 1
ATOM 668 C 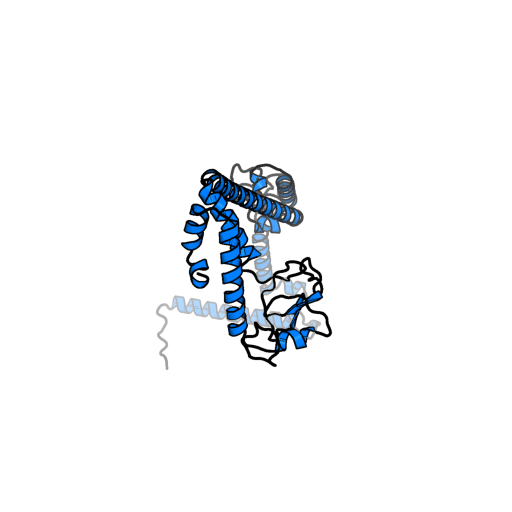CA . SER A 1 89 ? 18.039 2.751 -37.474 1.00 88.62 89 SER A CA 1
ATOM 669 C C . SER A 1 89 ? 18.837 2.747 -36.167 1.00 88.62 89 SER A C 1
ATOM 671 O O . SER A 1 89 ? 18.390 2.160 -35.182 1.00 88.62 89 SER A O 1
ATOM 673 N N . GLU A 1 90 ? 20.032 3.335 -36.167 1.00 90.50 90 GLU A N 1
ATOM 674 C CA . GLU A 1 90 ? 20.949 3.362 -35.021 1.00 90.50 90 GLU A CA 1
ATOM 675 C C . GLU A 1 90 ? 20.802 4.652 -34.212 1.00 90.50 90 GLU A C 1
ATOM 677 O O . GLU A 1 90 ? 21.112 4.677 -33.019 1.00 90.50 90 GLU A O 1
ATOM 682 N N . ALA A 1 91 ? 20.282 5.709 -34.832 1.00 94.06 91 ALA A N 1
ATOM 683 C CA . ALA A 1 91 ? 20.153 7.011 -34.210 1.00 94.06 91 ALA A CA 1
ATOM 684 C C . ALA A 1 91 ? 18.837 7.166 -33.432 1.00 94.06 91 ALA A C 1
ATOM 686 O O . ALA A 1 91 ? 17.769 6.737 -33.869 1.00 94.06 91 ALA A O 1
ATOM 687 N N . ALA A 1 92 ? 18.904 7.829 -32.278 1.00 96.06 92 ALA A N 1
ATOM 688 C CA . ALA A 1 92 ? 17.709 8.227 -31.543 1.00 96.06 92 ALA A CA 1
ATOM 689 C C . ALA A 1 92 ? 17.176 9.543 -32.118 1.00 96.06 92 ALA A C 1
ATOM 691 O O . ALA A 1 92 ? 17.910 10.528 -32.199 1.00 96.06 92 ALA A O 1
ATOM 692 N N . ARG A 1 93 ? 15.893 9.588 -32.480 1.00 95.62 93 ARG A N 1
ATOM 693 C CA . ARG A 1 93 ? 15.231 10.805 -32.965 1.00 95.62 93 ARG A CA 1
ATOM 694 C C . ARG A 1 93 ? 14.377 11.416 -31.860 1.00 95.62 93 ARG A C 1
ATOM 696 O O . ARG A 1 93 ? 13.645 10.701 -31.172 1.00 95.62 93 ARG A O 1
ATOM 703 N N . CYS A 1 94 ? 14.477 12.730 -31.665 1.00 95.12 94 CYS A N 1
ATOM 704 C CA . CYS A 1 94 ? 13.641 13.417 -30.685 1.00 95.12 94 CYS A CA 1
ATOM 705 C C . CYS A 1 94 ? 12.149 13.314 -31.047 1.00 95.12 94 CYS A C 1
ATOM 707 O O . CYS A 1 94 ? 11.811 13.174 -32.224 1.00 95.12 94 CYS A O 1
ATOM 709 N N . PRO A 1 95 ? 11.234 13.466 -30.072 1.00 93.38 95 PRO A N 1
ATOM 710 C CA . PRO A 1 95 ? 9.798 13.430 -30.348 1.00 93.38 95 PRO A CA 1
ATOM 711 C C . PRO A 1 95 ? 9.301 14.503 -31.331 1.00 93.38 95 PRO A C 1
ATOM 713 O O . PRO A 1 95 ? 8.245 14.317 -31.927 1.00 93.38 95 PRO A O 1
ATOM 716 N N . SER A 1 96 ? 10.028 15.618 -31.507 1.00 90.88 96 SER A N 1
ATOM 717 C CA . SER A 1 96 ? 9.687 16.634 -32.519 1.00 90.88 96 SER A CA 1
ATOM 718 C C . SER A 1 96 ? 10.134 16.255 -33.933 1.00 90.88 96 SER A C 1
ATOM 720 O O . SER A 1 96 ? 9.632 16.815 -34.898 1.00 90.88 96 SER A O 1
ATOM 722 N N . GLY A 1 97 ? 11.052 15.294 -34.063 1.00 90.62 97 GLY A N 1
ATOM 723 C CA . GLY A 1 97 ? 11.627 14.857 -35.331 1.00 90.62 97 GLY A CA 1
ATOM 724 C C . GLY A 1 97 ? 12.871 15.630 -35.777 1.00 90.62 97 GLY A C 1
ATOM 725 O O . GLY A 1 97 ? 13.607 15.111 -36.612 1.00 90.62 97 GLY A O 1
ATOM 726 N N . ASP A 1 98 ? 13.143 16.809 -35.211 1.00 91.81 98 ASP A N 1
ATOM 727 C CA . ASP A 1 98 ? 14.164 17.747 -35.716 1.00 91.81 98 ASP A CA 1
ATOM 728 C C . ASP A 1 98 ? 15.603 17.405 -35.309 1.00 91.81 98 ASP A C 1
ATOM 730 O O . ASP A 1 98 ? 16.551 17.793 -35.988 1.00 91.81 98 ASP A O 1
ATOM 734 N N . HIS A 1 99 ? 15.776 16.693 -34.195 1.00 94.94 99 HIS A N 1
ATOM 735 C CA . HIS A 1 99 ? 17.085 16.368 -33.635 1.00 94.94 99 HIS A CA 1
ATOM 736 C C . HIS A 1 99 ? 17.324 14.864 -33.641 1.00 94.94 99 HIS A C 1
ATOM 738 O O . HIS A 1 99 ? 16.446 14.069 -33.287 1.00 94.94 99 HIS A O 1
ATOM 744 N N . VAL A 1 100 ? 18.543 14.495 -34.013 1.00 95.75 100 VAL A N 1
ATOM 745 C CA . VAL A 1 100 ? 19.004 13.116 -34.153 1.00 95.75 100 VAL A CA 1
ATOM 746 C C . VAL A 1 100 ? 20.266 12.947 -33.322 1.00 95.75 100 VAL A C 1
ATOM 748 O O . VAL A 1 100 ? 21.139 13.807 -33.333 1.00 95.75 100 VAL A O 1
ATOM 751 N N . PHE A 1 101 ? 20.383 11.847 -32.593 1.00 96.94 101 PHE A N 1
ATOM 752 C CA . PHE A 1 101 ? 21.502 11.600 -31.691 1.00 96.94 101 PHE A CA 1
ATOM 753 C C . PHE A 1 101 ? 22.165 10.269 -32.027 1.00 96.94 101 PHE A C 1
ATOM 755 O O . PHE A 1 101 ? 21.479 9.250 -32.150 1.00 96.94 101 PHE A O 1
ATOM 762 N N . CYS A 1 102 ? 23.498 10.259 -32.116 1.00 96.88 102 CYS A N 1
ATOM 763 C CA . CYS A 1 102 ? 24.241 9.002 -32.093 1.00 96.88 102 CYS A CA 1
ATOM 764 C C . CYS A 1 102 ? 24.012 8.286 -30.746 1.00 96.88 102 CYS A C 1
ATOM 766 O O . CYS A 1 102 ? 23.722 8.955 -29.744 1.00 96.88 102 CYS A O 1
ATOM 768 N N . PRO A 1 103 ? 24.182 6.952 -30.687 1.00 96.44 103 PRO A N 1
ATOM 769 C CA . PRO A 1 103 ? 24.012 6.187 -29.450 1.00 96.44 103 PRO A CA 1
ATOM 770 C C . PRO A 1 103 ? 24.808 6.746 -28.263 1.00 96.44 103 PRO A C 1
ATOM 772 O O . PRO A 1 103 ? 24.285 6.832 -27.153 1.00 96.44 103 PRO A O 1
ATOM 775 N N . GLU A 1 104 ? 26.046 7.193 -28.490 1.00 97.00 104 GLU A N 1
ATOM 776 C CA . GLU A 1 104 ? 26.912 7.732 -27.434 1.00 97.00 104 GLU A CA 1
ATOM 777 C C . GLU A 1 104 ? 26.388 9.062 -26.876 1.00 97.00 104 GLU A C 1
ATOM 779 O O . GLU A 1 104 ? 26.229 9.214 -25.664 1.00 97.00 104 GLU A O 1
ATOM 784 N N . CYS A 1 105 ? 26.052 10.015 -27.753 1.00 97.56 105 CYS A N 1
ATOM 785 C CA . CYS A 1 105 ? 25.526 11.318 -27.342 1.00 97.56 105 CYS A CA 1
ATOM 786 C C . CYS A 1 105 ? 24.150 11.191 -26.679 1.00 97.56 105 CYS A C 1
ATOM 788 O O . CYS A 1 105 ? 23.867 11.892 -25.706 1.00 97.56 105 CYS A O 1
ATOM 790 N N . PHE A 1 106 ? 23.300 10.286 -27.174 1.00 97.44 106 PHE A N 1
ATOM 791 C CA . PHE A 1 106 ? 21.998 10.027 -26.568 1.00 97.44 106 PHE A CA 1
ATOM 792 C C . PHE A 1 106 ? 22.134 9.395 -25.181 1.00 97.44 106 PHE A C 1
ATOM 794 O O . PHE A 1 106 ? 21.516 9.871 -24.230 1.00 97.44 106 PHE A O 1
ATOM 801 N N . THR A 1 107 ? 22.996 8.382 -25.044 1.00 97.50 107 THR A N 1
ATOM 802 C CA . THR A 1 107 ? 23.306 7.746 -23.755 1.00 97.50 107 THR A CA 1
ATOM 803 C C . THR A 1 107 ? 23.813 8.773 -22.751 1.00 97.50 107 THR A C 1
ATOM 805 O O . THR A 1 107 ? 23.289 8.857 -21.643 1.00 97.50 107 THR A O 1
ATOM 808 N N . HIS A 1 108 ? 24.763 9.618 -23.152 1.00 96.69 108 HIS A N 1
ATOM 809 C CA . HIS A 1 108 ? 25.280 10.671 -22.286 1.00 96.69 108 HIS A CA 1
ATOM 810 C C . HIS A 1 108 ? 24.188 11.666 -21.860 1.00 96.69 108 HIS A C 1
ATOM 812 O O . HIS A 1 108 ? 24.101 12.028 -20.687 1.00 96.69 108 HIS A O 1
ATOM 818 N N . SER A 1 109 ? 23.312 12.075 -22.786 1.00 94.81 109 SER A N 1
ATOM 819 C CA . SER A 1 109 ? 22.177 12.952 -22.470 1.00 94.81 109 SER A CA 1
ATOM 820 C C . SER A 1 109 ? 21.234 12.324 -21.437 1.00 94.81 109 SER A C 1
ATOM 822 O O . SER A 1 109 ? 20.801 13.008 -20.506 1.00 94.81 109 SER A O 1
ATOM 824 N N . VAL A 1 110 ? 20.957 11.020 -21.555 1.00 95.38 110 VAL A N 1
ATOM 825 C CA . VAL A 1 110 ? 20.148 10.269 -20.582 1.00 95.38 110 VAL A CA 1
ATOM 826 C C . VAL A 1 110 ? 20.841 10.251 -19.218 1.00 95.38 110 VAL A C 1
ATOM 828 O O . VAL A 1 110 ? 20.218 10.597 -18.219 1.00 95.38 110 VAL A O 1
ATOM 831 N N . GLU A 1 111 ? 22.132 9.920 -19.157 1.00 95.06 111 GLU A N 1
ATOM 832 C CA . GLU A 1 111 ? 22.892 9.876 -17.899 1.00 95.06 111 GLU A CA 1
ATOM 833 C C . GLU A 1 111 ? 22.927 11.224 -17.171 1.00 95.06 111 GLU A C 1
ATOM 835 O O . GLU A 1 111 ? 22.808 11.269 -15.944 1.00 95.06 111 GLU A O 1
ATOM 840 N N . VAL A 1 112 ? 23.097 12.323 -17.911 1.00 93.38 112 VAL A N 1
ATOM 841 C CA . VAL A 1 112 ? 23.094 13.676 -17.341 1.00 93.38 112 VAL A CA 1
ATOM 842 C C . VAL A 1 112 ? 21.724 14.003 -16.754 1.00 93.38 112 VAL A C 1
ATOM 844 O O . VAL A 1 112 ? 21.649 14.475 -15.623 1.00 93.38 112 VAL A O 1
ATOM 847 N N . GLN A 1 113 ? 20.641 13.706 -17.474 1.00 92.44 113 GLN A N 1
ATOM 848 C CA . GLN A 1 113 ? 19.282 13.997 -17.011 1.00 92.44 113 GLN A CA 1
ATOM 849 C C . GLN A 1 113 ? 18.836 13.108 -15.849 1.00 92.44 113 GLN A C 1
ATOM 851 O O . GLN A 1 113 ? 18.111 13.572 -14.978 1.00 92.44 113 GLN A O 1
ATOM 856 N N . VAL A 1 114 ? 19.307 11.860 -15.782 1.00 91.75 114 VAL A N 1
ATOM 857 C CA . VAL A 1 114 ? 19.070 10.978 -14.627 1.00 91.75 114 VAL A CA 1
ATOM 858 C C . VAL A 1 114 ? 19.754 11.505 -13.360 1.00 91.75 114 VAL A C 1
ATOM 860 O O . VAL A 1 114 ? 19.258 11.287 -12.257 1.00 91.75 114 VAL A O 1
ATOM 863 N N . LYS A 1 115 ? 20.893 12.195 -13.501 1.00 89.62 115 LYS A N 1
ATOM 864 C CA . LYS A 1 115 ? 21.634 12.795 -12.378 1.00 89.62 115 LYS A CA 1
ATOM 865 C C . LYS A 1 115 ? 21.135 14.188 -12.000 1.00 89.62 115 LYS A C 1
ATOM 867 O O . LYS A 1 115 ? 21.419 14.648 -10.893 1.00 89.62 115 LYS A O 1
ATOM 872 N N . ASP A 1 116 ? 20.441 14.866 -12.907 1.00 85.69 116 ASP A N 1
ATOM 873 C CA . ASP A 1 116 ? 19.852 16.171 -12.642 1.00 85.69 116 ASP A CA 1
ATOM 874 C C . ASP A 1 116 ? 18.692 16.044 -11.639 1.00 85.69 116 ASP A C 1
ATOM 876 O O . ASP A 1 116 ? 17.949 15.071 -11.648 1.00 85.69 116 ASP A O 1
ATOM 880 N N . GLN A 1 117 ? 18.537 17.017 -10.741 1.00 67.62 117 GLN A N 1
ATOM 881 C CA . GLN A 1 117 ? 17.516 17.019 -9.679 1.00 67.62 117 GLN A CA 1
ATOM 882 C C . GLN A 1 117 ? 16.415 18.066 -9.927 1.00 67.62 117 GLN A C 1
ATOM 884 O O . GLN A 1 117 ? 15.728 18.510 -9.001 1.00 67.62 117 GLN A O 1
ATOM 889 N N . THR A 1 118 ? 16.246 18.503 -11.176 1.00 72.50 118 THR A N 1
ATOM 890 C CA . THR A 1 118 ? 15.214 19.471 -11.569 1.00 72.50 118 THR A CA 1
ATOM 891 C C . THR A 1 118 ? 13.787 18.923 -11.423 1.00 72.50 118 THR A C 1
ATOM 893 O O . THR A 1 118 ? 13.548 17.744 -11.182 1.00 72.50 118 THR A O 1
ATOM 896 N N . ALA A 1 119 ? 12.778 19.791 -11.565 1.00 59.47 119 ALA A N 1
ATOM 897 C CA . ALA A 1 119 ? 11.373 19.386 -11.473 1.00 59.47 119 ALA A CA 1
ATOM 898 C C . ALA A 1 119 ? 10.965 18.338 -12.531 1.00 59.47 119 ALA A C 1
ATOM 900 O O . ALA A 1 119 ? 10.143 17.485 -12.223 1.00 59.47 119 ALA A O 1
ATOM 901 N N . ALA A 1 120 ? 11.558 18.361 -13.731 1.00 58.06 120 ALA A N 1
ATOM 902 C CA . ALA A 1 120 ? 11.368 17.306 -14.733 1.00 58.06 120 ALA A CA 1
ATOM 903 C C . ALA A 1 120 ? 12.010 15.979 -14.286 1.00 58.06 120 ALA A C 1
ATOM 905 O O . ALA A 1 120 ? 11.424 14.912 -14.459 1.00 58.06 120 ALA A O 1
ATOM 906 N N . ALA A 1 121 ? 13.152 16.048 -13.597 1.00 62.09 121 ALA A N 1
ATOM 907 C CA . ALA A 1 121 ? 13.748 14.887 -12.951 1.00 62.09 121 ALA A CA 1
ATOM 908 C C . ALA A 1 121 ? 12.909 14.350 -11.778 1.00 62.09 121 ALA A C 1
ATOM 910 O O . ALA A 1 121 ? 13.003 13.175 -11.464 1.00 62.09 121 ALA A O 1
ATOM 911 N N . LYS A 1 122 ? 12.001 15.131 -11.172 1.00 67.81 122 LYS A N 1
ATOM 912 C CA . LYS A 1 122 ? 11.054 14.585 -10.175 1.00 67.81 122 LYS A CA 1
ATOM 913 C C . LYS A 1 122 ? 10.049 13.601 -10.769 1.00 67.81 122 LYS A C 1
ATOM 915 O O . LYS A 1 122 ? 9.539 12.770 -10.029 1.00 67.81 122 LYS A O 1
ATOM 920 N N . GLU A 1 123 ? 9.754 13.690 -12.064 1.00 79.19 123 GLU A N 1
ATOM 921 C CA . GLU A 1 123 ? 8.958 12.687 -12.788 1.00 79.19 123 GLU A CA 1
ATOM 922 C C . GLU A 1 123 ? 9.844 11.654 -13.502 1.00 79.19 123 GLU A C 1
ATOM 924 O O . GLU A 1 123 ? 9.335 10.658 -14.013 1.00 79.19 123 GLU A O 1
ATOM 929 N N . MET A 1 124 ? 11.168 11.867 -13.489 1.00 88.69 124 MET A N 1
ATOM 930 C CA . MET A 1 124 ? 12.188 11.030 -14.125 1.00 88.69 124 MET A CA 1
ATOM 931 C C . MET A 1 124 ? 11.855 10.726 -15.580 1.00 88.69 124 MET A C 1
ATOM 933 O O . MET A 1 124 ? 11.733 9.575 -16.003 1.00 88.69 124 MET A O 1
ATOM 937 N N . VAL A 1 125 ? 11.706 11.797 -16.350 1.00 91.56 125 VAL A N 1
ATOM 938 C CA . VAL A 1 125 ? 11.484 11.750 -17.791 1.00 91.56 125 VAL A CA 1
ATOM 939 C C . VAL A 1 125 ? 12.680 12.347 -18.526 1.00 91.56 125 VAL A C 1
ATOM 941 O O . VAL A 1 125 ? 13.298 13.298 -18.054 1.00 91.56 125 VAL A O 1
ATOM 944 N N . ILE A 1 126 ? 13.021 11.773 -19.681 1.00 92.81 126 ILE A N 1
ATOM 945 C CA . ILE A 1 126 ? 14.148 12.234 -20.500 1.00 92.81 126 ILE A CA 1
ATOM 946 C C . ILE A 1 126 ? 13.607 13.120 -21.611 1.00 92.81 126 ILE A C 1
ATOM 948 O O . ILE A 1 126 ? 12.740 12.702 -22.376 1.00 92.81 126 ILE A O 1
ATOM 952 N N . HIS A 1 127 ? 14.137 14.329 -21.729 1.00 93.19 127 HIS A N 1
ATOM 953 C CA . HIS A 1 127 ? 13.800 15.274 -22.783 1.00 93.19 127 HIS A CA 1
ATOM 954 C C . HIS A 1 127 ? 14.954 15.450 -23.763 1.00 93.19 127 HIS A C 1
ATOM 956 O O . HIS A 1 127 ? 16.115 15.157 -23.489 1.00 93.19 127 HIS A O 1
ATOM 962 N N . CYS A 1 128 ? 14.628 15.948 -24.947 1.00 93.81 128 CYS A N 1
ATOM 963 C CA . CYS A 1 128 ? 15.628 16.374 -25.912 1.00 93.81 128 CYS A CA 1
ATOM 964 C C . CYS A 1 128 ? 16.318 17.651 -25.412 1.00 93.81 128 CYS A C 1
ATOM 966 O O . CYS A 1 128 ? 15.652 18.654 -25.185 1.00 93.81 128 CYS A O 1
ATOM 968 N N . SER A 1 129 ? 17.650 17.640 -25.293 1.00 90.50 129 SER A N 1
ATOM 969 C CA . SER A 1 129 ? 18.425 18.780 -24.767 1.00 90.50 129 SER A CA 1
ATOM 970 C C . SER A 1 129 ? 18.402 20.028 -25.661 1.00 90.50 129 SER A C 1
ATOM 972 O O . SER A 1 129 ? 18.705 21.121 -25.196 1.00 90.50 129 SER A O 1
ATOM 974 N N . TYR A 1 130 ? 18.048 19.869 -26.937 1.00 90.50 130 TYR A N 1
ATOM 975 C CA . TYR A 1 130 ? 18.002 20.945 -27.935 1.00 90.50 130 TYR A CA 1
ATOM 976 C C . TYR A 1 130 ? 16.583 21.458 -28.182 1.00 90.50 130 TYR A C 1
ATOM 978 O O . TYR A 1 130 ? 16.378 22.550 -28.707 1.00 90.50 130 TYR A O 1
ATOM 986 N N . CYS A 1 131 ? 15.586 20.665 -27.800 1.00 87.38 131 CYS A N 1
ATOM 987 C CA . CYS A 1 131 ? 14.194 20.967 -28.035 1.00 87.38 131 CYS A CA 1
ATOM 988 C C . CYS A 1 131 ? 13.637 21.703 -26.812 1.00 87.38 131 CYS A C 1
ATOM 990 O O . CYS A 1 131 ? 13.665 21.177 -25.706 1.00 87.38 131 CYS A O 1
ATOM 992 N N . GLY A 1 132 ? 12.999 22.859 -27.006 1.00 77.00 132 GLY A N 1
ATOM 993 C CA . GLY A 1 132 ? 12.137 23.454 -25.971 1.00 77.00 132 GLY A CA 1
ATOM 994 C C . GLY A 1 132 ? 10.842 22.658 -25.722 1.00 77.00 132 GLY A C 1
ATOM 995 O O . GLY A 1 132 ? 9.979 23.089 -24.957 1.00 77.00 132 GLY A O 1
ATOM 996 N N . THR A 1 133 ? 10.661 21.521 -26.405 1.00 74.31 133 THR A N 1
ATOM 997 C CA . THR A 1 133 ? 9.475 20.673 -26.301 1.00 74.31 133 THR A CA 1
ATOM 998 C C . THR A 1 133 ? 9.447 19.939 -24.968 1.00 74.31 133 THR A C 1
ATOM 1000 O O . THR A 1 133 ? 10.405 19.262 -24.606 1.00 74.31 133 THR A O 1
ATOM 1003 N N . LYS A 1 134 ? 8.298 19.978 -24.290 1.00 80.06 134 LYS A N 1
ATOM 1004 C CA . LYS A 1 134 ? 8.061 19.231 -23.045 1.00 80.06 134 LYS A CA 1
ATOM 1005 C C . LYS A 1 134 ? 7.704 17.757 -23.265 1.00 80.06 134 LYS A C 1
ATOM 1007 O O . LYS A 1 134 ? 7.384 17.069 -22.306 1.00 80.06 134 LYS A O 1
ATOM 1012 N N . THR A 1 135 ? 7.713 17.267 -24.504 1.00 91.12 135 THR A N 1
ATOM 1013 C CA . THR A 1 135 ? 7.420 15.858 -24.790 1.00 91.12 135 THR A CA 1
ATOM 1014 C C . THR A 1 135 ? 8.651 15.011 -24.455 1.00 91.12 135 THR A C 1
ATOM 1016 O O . THR A 1 135 ? 9.729 15.290 -24.990 1.00 91.12 135 THR A O 1
ATOM 1019 N N . PRO A 1 136 ? 8.542 14.022 -23.555 1.00 93.38 136 PRO A N 1
ATOM 1020 C CA . PRO A 1 136 ? 9.658 13.153 -23.214 1.00 93.38 136 PRO A CA 1
ATOM 1021 C C . PRO A 1 136 ? 9.885 12.081 -24.283 1.00 93.38 136 PRO A C 1
ATOM 1023 O O . PRO A 1 136 ? 8.992 11.762 -25.070 1.00 93.38 136 PRO A O 1
ATOM 1026 N N . PHE A 1 137 ? 11.088 11.517 -24.307 1.00 95.06 137 PHE A N 1
ATOM 1027 C CA . PHE A 1 137 ? 11.374 10.322 -25.088 1.00 95.06 137 PHE A CA 1
ATOM 1028 C C . PHE A 1 137 ? 10.563 9.129 -24.555 1.00 95.06 137 PHE A C 1
ATOM 1030 O O . PHE A 1 137 ? 10.491 8.953 -23.337 1.00 95.06 137 PHE A O 1
ATOM 1037 N N . PRO A 1 138 ? 9.992 8.290 -25.439 1.00 95.75 138 PRO A N 1
ATOM 1038 C CA . PRO A 1 138 ? 9.399 7.018 -25.040 1.00 95.75 138 PRO A CA 1
ATOM 1039 C C . PRO A 1 138 ? 10.437 6.071 -24.432 1.00 95.75 138 PRO A C 1
ATOM 1041 O O . PRO A 1 138 ? 11.596 6.050 -24.860 1.00 95.75 138 PRO A O 1
ATOM 1044 N N . ASP A 1 139 ? 9.998 5.226 -23.499 1.00 96.31 139 ASP A N 1
ATOM 1045 C CA . ASP A 1 139 ? 10.842 4.211 -22.860 1.00 96.31 139 ASP A CA 1
ATOM 1046 C C . ASP A 1 139 ? 11.508 3.293 -23.885 1.00 96.31 139 ASP A C 1
ATOM 1048 O O . ASP A 1 139 ? 12.673 2.935 -23.718 1.00 96.31 139 ASP A O 1
ATOM 1052 N N . GLU A 1 140 ? 10.803 2.935 -24.966 1.00 97.38 140 GLU A N 1
ATOM 1053 C CA . GLU A 1 140 ? 11.358 2.054 -25.995 1.00 97.38 140 GLU A CA 1
ATOM 1054 C C . GLU A 1 140 ? 12.556 2.692 -26.706 1.00 97.38 140 GLU A C 1
ATOM 1056 O O . GLU A 1 140 ? 13.521 1.997 -27.031 1.00 97.38 140 GLU A O 1
ATOM 1061 N N . THR A 1 141 ? 12.524 4.012 -26.914 1.00 97.00 141 THR A N 1
ATOM 1062 C CA . THR A 1 141 ? 13.635 4.758 -27.515 1.00 97.00 141 THR A CA 1
ATOM 1063 C C . THR A 1 141 ? 14.839 4.774 -26.578 1.00 97.00 141 THR A C 1
ATOM 1065 O O . THR A 1 141 ? 15.961 4.527 -27.019 1.00 97.00 141 THR A O 1
ATOM 1068 N N . ILE A 1 142 ? 14.615 4.998 -25.278 1.00 97.19 142 ILE A N 1
ATOM 1069 C CA . ILE A 1 142 ? 15.683 4.990 -24.267 1.00 97.19 142 ILE A CA 1
ATOM 1070 C C . ILE A 1 142 ? 16.292 3.587 -24.151 1.00 97.19 142 ILE A C 1
ATOM 1072 O O . ILE A 1 142 ? 17.510 3.439 -24.224 1.00 97.19 142 ILE A O 1
ATOM 1076 N N . ALA A 1 143 ? 15.461 2.548 -24.055 1.00 97.56 143 ALA A N 1
ATOM 1077 C CA . ALA A 1 143 ? 15.908 1.161 -23.961 1.00 97.56 143 ALA A CA 1
ATOM 1078 C C . ALA A 1 143 ? 16.731 0.727 -25.183 1.00 97.56 143 ALA A C 1
ATOM 1080 O O . ALA A 1 143 ? 17.727 0.018 -25.041 1.00 97.56 143 ALA A O 1
ATOM 1081 N N . ARG A 1 144 ? 16.318 1.153 -26.383 1.00 97.00 144 ARG A N 1
ATOM 1082 C CA . ARG A 1 144 ? 16.979 0.789 -27.641 1.00 97.00 144 ARG A CA 1
ATOM 1083 C C . ARG A 1 144 ? 18.313 1.503 -27.833 1.00 97.00 144 ARG A C 1
ATOM 1085 O O . ARG A 1 144 ? 19.283 0.855 -28.212 1.00 97.00 144 ARG A O 1
ATOM 1092 N N . HIS A 1 145 ? 18.353 2.815 -27.615 1.00 97.06 145 HIS A N 1
ATOM 1093 C CA . HIS A 1 145 ? 19.495 3.645 -28.014 1.00 97.06 145 HIS A CA 1
ATOM 1094 C C . HIS A 1 145 ? 20.408 4.053 -26.849 1.00 97.06 145 HIS A C 1
ATOM 1096 O O . HIS A 1 145 ? 21.490 4.576 -27.096 1.00 97.06 145 HIS A O 1
ATOM 1102 N N . ALA A 1 146 ? 20.004 3.803 -25.598 1.00 97.19 146 ALA A N 1
ATOM 1103 C CA . ALA A 1 146 ? 20.809 4.040 -24.398 1.00 97.19 146 ALA A CA 1
ATOM 1104 C C . ALA A 1 146 ? 20.782 2.842 -23.419 1.00 97.19 146 ALA A C 1
ATOM 1106 O O . ALA A 1 146 ? 20.490 3.013 -22.230 1.00 97.19 146 ALA A O 1
ATOM 1107 N N . PRO A 1 147 ? 21.090 1.609 -23.871 1.00 97.19 147 PRO A N 1
ATOM 1108 C CA . PRO A 1 147 ? 20.939 0.402 -23.054 1.00 97.19 147 PRO A CA 1
ATOM 1109 C C . PRO A 1 147 ? 21.794 0.412 -21.777 1.00 97.19 147 PRO A C 1
ATOM 1111 O O . PRO A 1 147 ? 21.378 -0.135 -20.757 1.00 97.19 147 PRO A O 1
ATOM 1114 N N . THR A 1 148 ? 22.966 1.053 -21.800 1.00 97.38 148 THR A N 1
ATOM 1115 C CA . THR A 1 148 ? 23.857 1.158 -20.632 1.00 97.38 148 THR A CA 1
ATOM 1116 C C . THR A 1 148 ? 23.311 2.095 -19.554 1.00 97.38 148 THR A C 1
ATOM 1118 O O . THR A 1 148 ? 23.496 1.821 -18.373 1.00 97.38 148 THR A O 1
ATOM 1121 N N . ALA A 1 149 ? 22.590 3.152 -19.941 1.00 96.44 149 ALA A N 1
ATOM 1122 C CA . ALA A 1 149 ? 21.981 4.115 -19.020 1.00 96.44 149 ALA A CA 1
ATOM 1123 C C . ALA A 1 149 ? 20.544 3.737 -18.611 1.00 96.44 149 ALA A C 1
ATOM 1125 O O . ALA A 1 149 ? 20.014 4.259 -17.628 1.00 96.44 149 ALA A O 1
ATOM 1126 N N . PHE A 1 150 ? 19.900 2.812 -19.333 1.00 96.75 150 PHE A N 1
ATOM 1127 C CA . PHE A 1 150 ? 18.496 2.454 -19.117 1.00 96.75 150 PHE A CA 1
ATOM 1128 C C . PHE A 1 150 ? 18.220 1.894 -17.711 1.00 96.75 150 PHE A C 1
ATOM 1130 O O . PHE A 1 150 ? 17.188 2.192 -17.112 1.00 96.75 150 PHE A O 1
ATOM 1137 N N . GLY A 1 151 ? 19.157 1.131 -17.138 1.00 96.38 151 GLY A N 1
ATOM 1138 C CA . GLY A 1 151 ? 19.017 0.606 -15.775 1.00 96.38 151 GLY A CA 1
ATOM 1139 C C . GLY A 1 151 ? 18.995 1.699 -14.699 1.00 96.38 151 GLY A C 1
ATOM 1140 O O . GLY A 1 151 ? 18.202 1.620 -13.761 1.00 96.38 151 GLY A O 1
ATOM 1141 N N . ASP A 1 152 ? 19.840 2.725 -14.837 1.00 94.62 152 ASP A N 1
ATOM 1142 C CA . ASP A 1 152 ? 19.838 3.893 -13.947 1.00 94.62 152 ASP A CA 1
ATOM 1143 C C . ASP A 1 152 ? 18.575 4.737 -14.133 1.00 94.62 152 ASP A C 1
ATOM 1145 O O . ASP A 1 152 ? 17.965 5.156 -13.149 1.00 94.62 152 ASP A O 1
ATOM 1149 N N . TYR A 1 153 ? 18.132 4.912 -15.381 1.00 95.06 153 TYR A N 1
ATOM 1150 C CA . TYR A 1 153 ? 16.868 5.570 -15.704 1.00 95.06 153 TYR A CA 1
ATOM 1151 C C . TYR A 1 153 ? 15.671 4.915 -14.992 1.00 95.06 153 TYR A C 1
ATOM 1153 O O . TYR A 1 153 ? 14.904 5.605 -14.314 1.00 95.06 153 TYR A O 1
ATOM 1161 N N . LEU A 1 154 ? 15.537 3.584 -15.071 1.00 95.44 154 LEU A N 1
ATOM 1162 C CA . LEU A 1 154 ? 14.446 2.858 -14.412 1.00 95.44 154 LEU A CA 1
ATOM 1163 C C . LEU A 1 154 ? 14.493 2.990 -12.882 1.00 95.44 154 LEU A C 1
ATOM 1165 O O . LEU A 1 154 ? 13.456 3.237 -12.267 1.00 95.44 154 LEU A O 1
ATOM 1169 N N . ARG A 1 155 ? 15.682 2.886 -12.267 1.00 93.56 155 ARG A N 1
ATOM 1170 C CA . ARG A 1 155 ? 15.859 3.089 -10.814 1.00 93.56 155 ARG A CA 1
ATOM 1171 C C . ARG A 1 155 ? 15.474 4.495 -10.374 1.00 93.56 155 ARG A C 1
ATOM 1173 O O . ARG A 1 155 ? 14.818 4.669 -9.344 1.00 93.56 155 ARG A O 1
ATOM 1180 N N . GLY A 1 156 ? 15.877 5.497 -11.151 1.00 91.31 156 GLY A N 1
ATOM 1181 C CA . GLY A 1 156 ? 15.466 6.871 -10.913 1.00 91.31 156 GLY A CA 1
ATOM 1182 C C . GLY A 1 156 ? 13.944 6.975 -10.943 1.00 91.31 156 GLY A C 1
ATOM 1183 O O . GLY A 1 156 ? 13.347 7.452 -9.979 1.00 91.31 156 GLY A O 1
ATOM 1184 N N . ARG A 1 157 ? 13.295 6.439 -11.985 1.00 92.38 157 ARG A N 1
ATOM 1185 C CA . ARG A 1 157 ? 11.831 6.492 -12.128 1.00 92.38 157 ARG A CA 1
ATOM 1186 C C . ARG A 1 157 ? 11.074 5.786 -11.011 1.00 92.38 157 ARG A C 1
ATOM 1188 O O . ARG A 1 157 ? 10.072 6.314 -10.532 1.00 92.38 157 ARG A O 1
ATOM 1195 N N . GLU A 1 158 ? 11.562 4.638 -10.560 1.00 91.81 158 GLU A N 1
ATOM 1196 C CA . GLU A 1 158 ? 11.013 3.950 -9.390 1.00 91.81 158 GLU A CA 1
ATOM 1197 C C . GLU A 1 158 ? 11.112 4.824 -8.131 1.00 91.81 158 GLU A C 1
ATOM 1199 O O . GLU A 1 158 ? 10.128 4.986 -7.408 1.00 91.81 158 GLU A O 1
ATOM 1204 N N . THR A 1 159 ? 12.264 5.464 -7.916 1.00 89.94 159 THR A N 1
ATOM 1205 C CA . THR A 1 159 ? 12.492 6.374 -6.783 1.00 89.94 159 THR A CA 1
ATOM 1206 C C . THR A 1 159 ? 11.550 7.579 -6.824 1.00 89.94 159 THR A C 1
ATOM 1208 O O . THR A 1 159 ? 10.940 7.926 -5.812 1.00 89.94 159 THR A O 1
ATOM 1211 N N . ALA A 1 160 ? 11.383 8.197 -7.993 1.00 89.50 160 ALA A N 1
ATOM 1212 C CA . ALA A 1 160 ? 10.463 9.312 -8.199 1.00 89.50 160 ALA A CA 1
ATOM 1213 C C . ALA A 1 160 ? 9.001 8.927 -7.936 1.00 89.50 160 ALA A C 1
ATOM 1215 O O . ALA A 1 160 ? 8.281 9.646 -7.238 1.00 89.50 160 ALA A O 1
ATOM 1216 N N . LEU A 1 161 ? 8.567 7.766 -8.438 1.00 89.75 161 LEU A N 1
ATOM 1217 C CA . LEU A 1 161 ? 7.221 7.256 -8.192 1.00 89.75 161 LEU A CA 1
ATOM 1218 C C . LEU A 1 161 ? 6.995 6.967 -6.702 1.00 89.75 161 LEU A C 1
ATOM 1220 O O . LEU A 1 161 ? 5.963 7.354 -6.153 1.00 89.75 161 LEU A O 1
ATOM 1224 N N . ALA A 1 162 ? 7.964 6.336 -6.035 1.00 89.88 162 ALA A N 1
ATOM 1225 C CA . ALA A 1 162 ? 7.900 6.066 -4.603 1.00 89.88 162 ALA A CA 1
ATOM 1226 C C . ALA A 1 162 ? 7.801 7.363 -3.784 1.00 89.88 162 ALA A C 1
ATOM 1228 O O . ALA A 1 162 ? 6.952 7.460 -2.898 1.00 89.88 162 ALA A O 1
ATOM 1229 N N . ALA A 1 163 ? 8.600 8.381 -4.120 1.00 89.44 163 ALA A N 1
ATOM 1230 C CA . ALA A 1 163 ? 8.555 9.687 -3.467 1.00 89.44 163 ALA A CA 1
ATOM 1231 C C . ALA A 1 163 ? 7.198 10.385 -3.653 1.00 89.44 163 ALA A C 1
ATOM 1233 O O . ALA A 1 163 ? 6.664 10.960 -2.704 1.00 89.44 163 ALA A O 1
ATOM 1234 N N . LYS A 1 164 ? 6.603 10.299 -4.850 1.00 89.00 164 LYS A N 1
ATOM 1235 C CA . LYS A 1 164 ? 5.264 10.844 -5.117 1.00 89.00 164 LYS A CA 1
ATOM 1236 C C . LYS A 1 164 ? 4.190 10.147 -4.279 1.00 89.00 164 LYS A C 1
ATOM 1238 O O . LYS A 1 164 ? 3.384 10.820 -3.639 1.00 89.00 164 LYS A O 1
ATOM 1243 N N . LEU A 1 165 ? 4.212 8.815 -4.232 1.00 90.06 165 LEU A N 1
ATOM 1244 C CA . LEU A 1 165 ? 3.277 8.035 -3.417 1.00 90.06 165 LEU A CA 1
ATOM 1245 C C . LEU A 1 165 ? 3.425 8.340 -1.920 1.00 90.06 165 LEU A C 1
ATOM 1247 O O . LEU A 1 165 ? 2.425 8.420 -1.207 1.00 90.06 165 LEU A O 1
ATOM 1251 N N . ASP A 1 166 ? 4.652 8.514 -1.431 1.00 90.94 166 ASP A N 1
ATOM 1252 C CA . ASP A 1 166 ? 4.905 8.885 -0.036 1.00 90.94 166 ASP A CA 1
ATOM 1253 C C . ASP A 1 166 ? 4.384 10.292 0.289 1.00 90.94 166 ASP A C 1
ATOM 1255 O O . ASP A 1 166 ? 3.746 10.507 1.324 1.00 90.94 166 ASP A O 1
ATOM 1259 N N . GLN A 1 167 ? 4.567 11.242 -0.632 1.00 91.25 167 GLN A N 1
ATOM 1260 C CA . GLN A 1 167 ? 4.034 12.594 -0.497 1.00 91.25 167 GLN A CA 1
ATOM 1261 C C . GLN A 1 167 ? 2.500 12.598 -0.439 1.00 91.25 167 GLN A C 1
ATOM 1263 O O . GLN A 1 167 ? 1.926 13.260 0.431 1.00 91.25 167 GLN A O 1
ATOM 1268 N N . GLU A 1 168 ? 1.837 11.854 -1.327 1.00 91.69 168 GLU A N 1
ATOM 1269 C CA . GLU A 1 168 ? 0.376 11.712 -1.351 1.00 91.69 168 GLU A CA 1
ATOM 1270 C C . GLU A 1 168 ? -0.136 11.085 -0.046 1.00 91.69 168 GLU A C 1
ATOM 1272 O O . GLU A 1 168 ? -0.986 11.670 0.630 1.00 91.69 168 GLU A O 1
ATOM 1277 N N . LYS A 1 169 ? 0.457 9.967 0.392 1.00 92.00 169 LYS A N 1
ATOM 1278 C CA . LYS A 1 169 ? 0.106 9.316 1.667 1.00 92.00 169 LYS A CA 1
ATOM 1279 C C . LYS A 1 169 ? 0.319 10.228 2.869 1.00 92.00 169 LYS A C 1
ATOM 1281 O O . LYS A 1 169 ? -0.511 10.263 3.776 1.00 92.00 169 LYS A O 1
ATOM 1286 N N . THR A 1 170 ? 1.415 10.981 2.886 1.00 92.94 170 THR A N 1
ATOM 1287 C CA . THR A 1 170 ? 1.710 11.931 3.962 1.00 92.94 170 THR A CA 1
ATOM 1288 C C . THR A 1 170 ? 0.685 13.063 3.992 1.00 92.94 170 THR A C 1
ATOM 1290 O O . THR A 1 170 ? 0.255 13.473 5.072 1.00 92.94 170 THR A O 1
ATOM 1293 N N . ALA A 1 171 ? 0.265 13.568 2.830 1.00 94.75 171 ALA A N 1
ATOM 1294 C CA . ALA A 1 171 ? -0.781 14.581 2.739 1.00 94.75 171 ALA A CA 1
ATOM 1295 C C . ALA A 1 171 ? -2.130 14.040 3.240 1.00 94.75 171 ALA A C 1
ATOM 1297 O O . ALA A 1 171 ? -2.766 14.676 4.082 1.00 94.75 171 ALA A O 1
ATOM 1298 N N . GLU A 1 172 ? -2.527 12.841 2.811 1.00 93.44 172 GLU A N 1
ATOM 1299 C CA . GLU A 1 172 ? -3.747 12.181 3.291 1.00 93.44 172 GLU A CA 1
ATOM 1300 C C . GLU A 1 172 ? -3.723 11.933 4.803 1.00 93.44 172 GLU A C 1
ATOM 1302 O O . GLU A 1 172 ? -4.710 12.188 5.497 1.00 93.44 172 GLU A O 1
ATOM 1307 N N . TYR A 1 173 ? -2.593 11.459 5.336 1.00 90.44 173 TYR A N 1
ATOM 1308 C CA . TYR A 1 173 ? -2.431 11.224 6.767 1.00 90.44 173 TYR A CA 1
ATOM 1309 C C . TYR A 1 173 ? -2.568 12.520 7.569 1.00 90.44 173 TYR A C 1
ATOM 1311 O O . TYR A 1 173 ? -3.263 12.543 8.583 1.00 90.44 173 TYR A O 1
ATOM 1319 N N . LYS A 1 174 ? -1.968 13.619 7.093 1.00 93.50 174 LYS A N 1
ATOM 1320 C CA . LYS A 1 174 ? -2.103 14.940 7.724 1.00 93.50 174 LYS A CA 1
ATOM 1321 C C . LYS A 1 174 ? -3.553 15.413 7.754 1.00 93.50 174 LYS A C 1
ATOM 1323 O O . LYS A 1 174 ? -3.989 15.913 8.785 1.00 93.50 174 LYS A O 1
ATOM 1328 N N . VAL A 1 175 ? -4.305 15.217 6.669 1.00 95.44 175 VAL A N 1
ATOM 1329 C CA . VAL A 1 175 ? -5.736 15.560 6.624 1.00 95.44 175 VAL A CA 1
ATOM 1330 C C . VAL A 1 175 ? -6.527 14.736 7.641 1.00 95.44 175 VAL A C 1
ATOM 1332 O O . VAL A 1 175 ? -7.276 15.308 8.428 1.00 95.44 175 VAL A O 1
ATOM 1335 N N . LYS A 1 176 ? -6.326 13.412 7.688 1.00 90.88 176 LYS A N 1
ATOM 1336 C CA . LYS A 1 176 ? -7.007 12.538 8.662 1.00 90.88 176 LYS A CA 1
ATOM 1337 C C . LYS A 1 176 ? -6.666 12.901 10.106 1.00 90.88 176 LYS A C 1
ATOM 1339 O O . LYS A 1 176 ? -7.551 12.932 10.956 1.00 90.88 176 LYS A O 1
ATOM 1344 N N . LEU A 1 177 ? -5.397 13.197 10.382 1.00 90.69 177 LEU A N 1
ATOM 1345 C CA . LEU A 1 177 ? -4.950 13.607 11.710 1.00 90.69 177 LEU A CA 1
ATOM 1346 C C . LEU A 1 177 ? -5.585 14.938 12.124 1.00 90.69 177 LEU A C 1
ATOM 1348 O O . LEU A 1 177 ? -6.061 15.057 13.248 1.00 90.69 177 LEU A O 1
ATOM 1352 N N . GLN A 1 178 ? -5.627 15.913 11.214 1.00 91.75 178 GLN A N 1
ATOM 1353 C CA . GLN A 1 178 ? -6.251 17.209 11.464 1.00 91.75 178 GLN A CA 1
ATOM 1354 C C . GLN A 1 178 ? -7.753 17.065 11.744 1.00 91.75 178 GLN A C 1
ATOM 1356 O O . GLN A 1 178 ? -8.246 17.632 12.713 1.00 91.75 178 GLN A O 1
ATOM 1361 N N . GLN A 1 179 ? -8.458 16.245 10.961 1.00 91.00 179 GLN A N 1
ATOM 1362 C CA . GLN A 1 179 ? -9.876 15.949 11.182 1.00 91.00 179 GLN A CA 1
ATOM 1363 C C . GLN A 1 179 ? -10.128 15.303 12.550 1.00 91.00 179 GLN A C 1
ATOM 1365 O O . GLN A 1 179 ? -11.068 15.684 13.247 1.00 91.00 179 GLN A O 1
ATOM 1370 N N . GLU A 1 180 ? -9.292 14.349 12.966 1.00 86.50 180 GLU A N 1
ATOM 1371 C CA . GLU A 1 180 ? -9.452 13.709 14.275 1.00 86.50 180 GLU A CA 1
ATOM 1372 C C . GLU A 1 180 ? -9.123 14.677 15.421 1.00 86.50 180 GLU A C 1
ATOM 1374 O O . GLU A 1 180 ? -9.806 14.675 16.442 1.00 86.50 180 GLU A O 1
ATOM 1379 N N . LEU A 1 181 ? -8.133 15.561 15.249 1.00 87.00 181 LEU A N 1
ATOM 1380 C CA . LEU A 1 181 ? -7.835 16.620 16.217 1.00 87.00 181 LEU A CA 1
ATOM 1381 C C . LEU A 1 181 ? -8.992 17.614 16.353 1.00 87.00 181 LEU A C 1
ATOM 1383 O O . LEU A 1 181 ? -9.379 17.936 17.473 1.00 87.00 181 LEU A O 1
ATOM 1387 N N . GLU A 1 182 ? -9.572 18.068 15.243 1.00 91.00 182 GLU A N 1
ATOM 1388 C CA . GLU A 1 182 ? -10.732 18.969 15.242 1.00 91.00 182 GLU A CA 1
ATOM 1389 C C . GLU A 1 182 ? -11.952 18.317 15.895 1.00 91.00 182 GLU A C 1
ATOM 1391 O O . GLU A 1 182 ? -12.656 18.939 16.695 1.00 91.00 182 GLU A O 1
ATOM 1396 N N . LYS A 1 183 ? -12.173 17.029 15.624 1.00 87.06 183 LYS A N 1
ATOM 1397 C CA . LYS A 1 183 ? -13.206 16.242 16.293 1.00 87.06 183 LYS A CA 1
ATOM 1398 C C . LYS A 1 183 ? -12.957 16.173 17.800 1.00 87.06 183 LYS A C 1
ATOM 1400 O O . LYS A 1 183 ? -13.854 16.479 18.572 1.00 87.06 183 LYS A O 1
ATOM 1405 N N . LEU A 1 184 ? -11.739 15.855 18.237 1.00 81.19 184 LEU A N 1
ATOM 1406 C CA . LEU A 1 184 ? -11.396 15.810 19.663 1.00 81.19 184 LEU A CA 1
ATOM 1407 C C . LEU A 1 184 ? -11.502 17.180 20.352 1.00 81.19 184 LEU A C 1
ATOM 1409 O O . LEU A 1 184 ? -11.841 17.232 21.532 1.00 81.19 184 LEU A O 1
ATOM 1413 N N . GLN A 1 185 ? -11.212 18.273 19.642 1.00 84.12 185 GLN A N 1
ATOM 1414 C CA . GLN A 1 185 ? -11.325 19.643 20.157 1.00 84.12 185 GLN A CA 1
ATOM 1415 C C . GLN A 1 185 ? -12.773 20.137 20.240 1.00 84.12 185 GLN A C 1
ATOM 1417 O O . GLN A 1 185 ? -13.094 20.923 21.127 1.00 84.12 185 GLN A O 1
ATOM 1422 N N . SER A 1 186 ? -13.636 19.700 19.322 1.00 86.00 186 SER A N 1
ATOM 1423 C CA . SER A 1 186 ? -15.057 20.074 19.299 1.00 86.00 186 SER A CA 1
ATOM 1424 C C . SER A 1 186 ? -15.922 19.245 20.247 1.00 86.00 186 SER A C 1
ATOM 1426 O O . SER A 1 186 ? -17.047 19.644 20.543 1.00 86.00 186 SER A O 1
ATOM 1428 N N . MET A 1 187 ? -15.401 18.127 20.757 1.00 86.75 187 MET A N 1
ATOM 1429 C CA . MET A 1 187 ? -16.092 17.311 21.747 1.00 86.75 187 MET A CA 1
ATOM 1430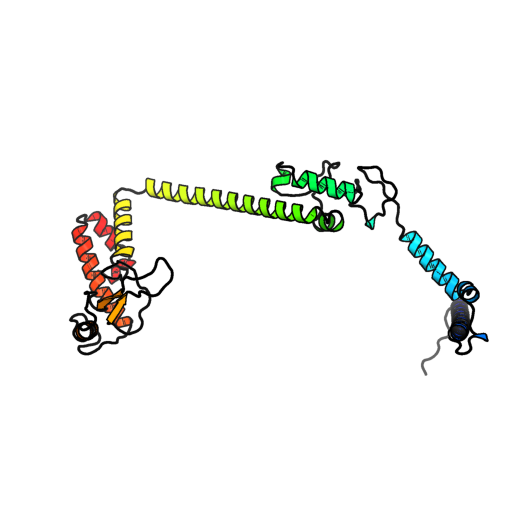 C C . MET A 1 187 ? -16.228 18.047 23.079 1.00 86.75 187 MET A C 1
ATOM 1432 O O . MET A 1 187 ? -15.249 18.480 23.688 1.00 86.75 187 MET A O 1
ATOM 1436 N N . SER A 1 188 ? -17.458 18.106 23.575 1.00 91.19 188 SER A N 1
ATOM 1437 C CA . SER A 1 188 ? -17.752 18.516 24.944 1.00 91.19 188 SER A CA 1
ATOM 1438 C C . SER A 1 188 ? -17.107 17.569 25.965 1.00 91.19 188 SER A C 1
ATOM 1440 O O . SER A 1 188 ? -16.849 16.391 25.692 1.00 91.19 188 SER A O 1
ATOM 1442 N N . ASP A 1 189 ? -16.915 18.050 27.196 1.00 89.38 189 ASP A N 1
ATOM 1443 C CA . ASP A 1 189 ? -16.414 17.221 28.302 1.00 89.38 189 ASP A CA 1
ATOM 1444 C C . ASP A 1 189 ? -17.271 15.964 28.523 1.00 89.38 189 ASP A C 1
ATOM 1446 O O . ASP A 1 189 ? -16.747 14.890 28.834 1.00 89.38 189 ASP A O 1
ATOM 1450 N N . LEU A 1 190 ? -18.590 16.073 28.320 1.00 90.62 190 LEU A N 1
ATOM 1451 C CA . LEU A 1 190 ? -19.509 14.940 28.402 1.00 90.62 190 LEU A CA 1
ATOM 1452 C C . LEU A 1 190 ? -19.211 13.902 27.312 1.00 90.62 190 LEU A C 1
ATOM 1454 O O . LEU A 1 190 ? -19.031 12.727 27.628 1.00 90.62 190 LEU A O 1
ATOM 1458 N N . GLU A 1 191 ? -19.100 14.319 26.050 1.00 90.94 191 GLU A N 1
ATOM 1459 C CA . GLU A 1 191 ? -18.806 13.420 24.923 1.00 90.94 191 GLU A CA 1
ATOM 1460 C C . GLU A 1 191 ? -17.439 12.752 25.062 1.00 90.94 191 GLU A C 1
ATOM 1462 O O . GLU A 1 191 ? -17.292 11.558 24.779 1.00 90.94 191 GLU A O 1
ATOM 1467 N N . ARG A 1 192 ? -16.435 13.489 25.551 1.00 89.12 192 ARG A N 1
ATOM 1468 C CA . ARG A 1 192 ? -15.107 12.938 25.831 1.00 89.12 192 ARG A CA 1
ATOM 1469 C C . ARG A 1 192 ? -15.184 11.836 26.884 1.00 89.12 192 ARG A C 1
ATOM 1471 O O . ARG A 1 192 ? -14.619 10.760 26.689 1.00 89.12 192 ARG A O 1
ATOM 1478 N N . ARG A 1 193 ? -15.909 12.068 27.981 1.00 91.81 193 ARG A N 1
ATOM 1479 C CA . ARG A 1 193 ? -16.087 11.079 29.057 1.00 91.81 193 ARG A CA 1
ATOM 1480 C C . ARG A 1 193 ? -16.883 9.863 28.595 1.00 91.81 193 ARG A C 1
ATOM 1482 O O . ARG A 1 193 ? -16.489 8.742 28.908 1.00 91.81 193 ARG A O 1
ATOM 1489 N N . VAL A 1 194 ? -17.938 10.064 27.806 1.00 93.38 194 VAL A N 1
ATOM 1490 C CA . VAL A 1 194 ? -18.710 8.975 27.186 1.00 93.38 194 VAL A CA 1
ATOM 1491 C C . VAL A 1 194 ? -17.830 8.154 26.247 1.00 93.38 194 VAL A C 1
ATOM 1493 O O . VAL A 1 194 ? -17.870 6.930 26.301 1.00 93.38 194 VAL A O 1
ATOM 1496 N N . THR A 1 195 ? -16.977 8.795 25.449 1.00 91.19 195 THR A N 1
ATOM 1497 C CA . THR A 1 195 ? -16.058 8.110 24.527 1.00 91.19 195 THR A CA 1
ATOM 1498 C C . THR A 1 195 ? -15.024 7.268 25.270 1.00 91.19 195 THR A C 1
ATOM 1500 O O . THR A 1 195 ? -14.828 6.101 24.934 1.00 91.19 195 THR A O 1
ATOM 1503 N N . VAL A 1 196 ? -14.411 7.812 26.326 1.00 92.12 196 VAL A N 1
ATOM 1504 C CA . VAL A 1 196 ? -13.475 7.063 27.183 1.00 92.12 196 VAL A CA 1
ATOM 1505 C C . VAL A 1 196 ? -14.174 5.879 27.857 1.00 92.12 196 VAL A C 1
ATOM 1507 O O . VAL A 1 196 ? -13.650 4.765 27.847 1.00 92.12 196 VAL A O 1
ATOM 1510 N N . ALA A 1 197 ? -15.375 6.092 28.401 1.00 94.50 197 ALA A N 1
ATOM 1511 C CA . ALA A 1 197 ? -16.145 5.033 29.043 1.00 94.50 197 ALA A CA 1
ATOM 1512 C C . ALA A 1 197 ? -16.573 3.942 28.050 1.00 94.50 197 ALA A C 1
ATOM 1514 O O . ALA A 1 197 ? -16.493 2.753 28.353 1.00 94.50 197 ALA A O 1
ATOM 1515 N N . ARG A 1 198 ? -16.962 4.333 26.833 1.00 94.19 198 ARG A N 1
ATOM 1516 C CA . ARG A 1 198 ? -17.292 3.419 25.738 1.00 94.19 198 ARG A CA 1
ATOM 1517 C C . ARG A 1 198 ? -16.089 2.556 25.362 1.00 94.19 198 ARG A C 1
ATOM 1519 O O . ARG A 1 198 ? -16.220 1.338 25.319 1.00 94.19 198 ARG A O 1
ATOM 1526 N N . ALA A 1 199 ? -14.923 3.170 25.168 1.00 92.88 199 ALA A N 1
ATOM 1527 C CA . ALA A 1 199 ? -13.692 2.443 24.874 1.00 92.88 199 ALA A CA 1
ATOM 1528 C C . ALA A 1 199 ? -13.344 1.456 25.998 1.00 92.88 199 ALA A C 1
ATOM 1530 O O . ALA A 1 199 ? -12.943 0.325 25.724 1.00 92.88 199 ALA A O 1
ATOM 1531 N N . HIS A 1 200 ? -13.543 1.836 27.265 1.00 94.06 200 HIS A N 1
ATOM 1532 C CA . HIS A 1 200 ? -13.340 0.929 28.393 1.00 94.06 200 HIS A CA 1
ATOM 1533 C C . HIS A 1 200 ? -14.295 -0.271 28.352 1.00 94.06 200 HIS A C 1
ATOM 1535 O O . HIS A 1 200 ? -13.842 -1.403 28.519 1.00 94.06 200 HIS A O 1
ATOM 1541 N N . ILE A 1 201 ? -15.584 -0.041 28.085 1.00 94.19 201 ILE A N 1
ATOM 1542 C CA . ILE A 1 201 ? -16.588 -1.102 27.943 1.00 94.19 201 ILE A CA 1
ATOM 1543 C C . ILE A 1 201 ? -16.197 -2.073 26.827 1.00 94.19 201 ILE A C 1
ATOM 1545 O O . ILE A 1 201 ? -16.104 -3.278 27.062 1.00 94.19 201 ILE A O 1
ATOM 1549 N N . GLU A 1 202 ? -15.934 -1.551 25.630 1.00 92.38 202 GLU A N 1
ATOM 1550 C CA . GLU A 1 202 ? -15.619 -2.361 24.454 1.00 92.38 202 GLU A CA 1
ATOM 1551 C C . GLU A 1 202 ? -14.339 -3.173 24.668 1.00 92.38 202 GLU A C 1
ATOM 1553 O O . GLU A 1 202 ? -14.301 -4.352 24.341 1.00 92.38 202 GLU A O 1
ATOM 1558 N N . THR A 1 203 ? -13.304 -2.585 25.274 1.00 89.94 203 THR A N 1
ATOM 1559 C CA . THR A 1 203 ? -11.988 -3.236 25.370 1.00 89.94 203 THR A CA 1
ATOM 1560 C C . THR A 1 203 ? -11.782 -4.075 26.627 1.00 89.94 203 THR A C 1
ATOM 1562 O O . THR A 1 203 ? -11.045 -5.060 26.553 1.00 89.94 203 THR A O 1
ATOM 1565 N N . ASN A 1 204 ? -12.388 -3.719 27.764 1.00 90.44 204 ASN A N 1
ATOM 1566 C CA . ASN A 1 204 ? -12.120 -4.354 29.063 1.00 90.44 204 ASN A CA 1
ATOM 1567 C C . ASN A 1 204 ? -13.306 -5.141 29.619 1.00 90.44 204 ASN A C 1
ATOM 1569 O O . ASN A 1 204 ? -13.088 -6.042 30.425 1.00 90.44 204 ASN A O 1
ATOM 1573 N N . ILE A 1 205 ? -14.536 -4.826 29.201 1.00 92.38 205 ILE A N 1
ATOM 1574 C CA . ILE A 1 205 ? -15.735 -5.499 29.710 1.00 92.38 205 ILE A CA 1
ATOM 1575 C C . ILE A 1 205 ? -16.236 -6.532 28.704 1.00 92.38 205 ILE A C 1
ATOM 1577 O O . ILE A 1 205 ? -16.387 -7.697 29.062 1.00 92.38 205 ILE A O 1
ATOM 1581 N N . LEU A 1 206 ? -16.457 -6.132 27.449 1.00 91.56 206 LEU A N 1
ATOM 1582 C CA . LEU A 1 206 ? -17.073 -6.987 26.425 1.00 91.56 206 LEU A CA 1
ATOM 1583 C C . LEU A 1 206 ? -16.096 -7.952 25.743 1.00 91.56 206 LEU A C 1
ATOM 1585 O O . LEU A 1 206 ? -16.523 -8.922 25.122 1.00 91.56 206 LEU A O 1
ATOM 1589 N N . VAL A 1 207 ? -14.789 -7.735 25.874 1.00 90.75 207 VAL A N 1
ATOM 1590 C CA . VAL A 1 207 ? -13.775 -8.665 25.362 1.00 90.75 207 VAL A CA 1
ATOM 1591 C C . VAL A 1 207 ? -13.414 -9.661 26.455 1.00 90.75 207 VAL A C 1
ATOM 1593 O O . VAL A 1 207 ? -12.984 -9.285 27.546 1.00 90.75 207 VAL A O 1
ATOM 1596 N N . THR A 1 208 ? -13.556 -10.955 26.162 1.00 89.62 208 THR A N 1
ATOM 1597 C CA . THR A 1 208 ? -13.125 -11.998 27.099 1.00 89.62 208 THR A CA 1
ATOM 1598 C C . THR A 1 208 ? -11.602 -12.070 27.093 1.00 89.62 208 THR A C 1
ATOM 1600 O O . THR A 1 208 ? -10.978 -12.289 26.057 1.00 89.62 208 THR A O 1
ATOM 1603 N N . ARG A 1 209 ? -10.996 -11.866 28.262 1.00 90.75 209 ARG A N 1
ATOM 1604 C CA . ARG A 1 209 ? -9.542 -11.822 28.432 1.00 90.75 209 ARG A CA 1
ATOM 1605 C C . ARG A 1 209 ? -9.076 -12.864 29.429 1.00 90.75 209 ARG A C 1
ATOM 1607 O O . ARG A 1 209 ? -9.820 -13.291 30.311 1.00 90.75 209 ARG A O 1
ATOM 1614 N N . CYS A 1 210 ? -7.811 -13.248 29.314 1.00 90.94 210 CYS A N 1
ATOM 1615 C CA . CYS A 1 210 ? -7.147 -14.017 30.350 1.00 90.94 210 CYS A CA 1
ATOM 1616 C C . CYS A 1 210 ? -7.160 -13.209 31.663 1.00 90.94 210 CYS A C 1
ATOM 1618 O O . CYS A 1 210 ? -6.643 -12.089 31.676 1.00 90.94 210 CYS A O 1
ATOM 1620 N N . PRO A 1 211 ? -7.647 -13.776 32.782 1.00 91.12 211 PRO A N 1
ATOM 1621 C CA . PRO A 1 211 ? -7.720 -13.085 34.075 1.00 91.12 211 PRO A CA 1
ATOM 1622 C C . PRO A 1 211 ? -6.342 -12.759 34.675 1.00 91.12 211 PRO A C 1
ATOM 1624 O O . PRO A 1 211 ? -6.257 -12.081 35.691 1.00 91.12 211 PRO A O 1
ATOM 1627 N N . HIS A 1 212 ? -5.261 -13.281 34.085 1.00 90.50 212 HIS A N 1
ATOM 1628 C CA . HIS A 1 212 ? -3.899 -13.104 34.580 1.00 90.50 212 HIS A CA 1
ATOM 1629 C C . HIS A 1 212 ? -3.086 -12.107 33.752 1.00 90.50 212 HIS A C 1
ATOM 1631 O O . HIS A 1 212 ? -2.475 -11.208 34.313 1.00 90.50 212 HIS A O 1
ATOM 1637 N N . CYS A 1 213 ? -3.030 -12.276 32.426 1.00 90.44 213 CYS A N 1
ATOM 1638 C CA . CYS A 1 213 ? -2.222 -11.412 31.556 1.00 90.44 213 CYS A CA 1
ATOM 1639 C C . CYS A 1 213 ? -3.041 -10.440 30.698 1.00 90.44 213 CYS A C 1
ATOM 1641 O O . CYS A 1 213 ? -2.457 -9.693 29.923 1.00 90.44 213 CYS A O 1
ATOM 1643 N N . GLY A 1 214 ? -4.376 -10.467 30.769 1.00 89.12 214 GLY A N 1
ATOM 1644 C CA . GLY A 1 214 ? -5.234 -9.563 29.998 1.00 89.12 214 GLY A CA 1
ATOM 1645 C C . GLY A 1 214 ? -5.297 -9.852 28.492 1.00 89.12 214 GLY A C 1
ATOM 1646 O O . GLY A 1 214 ? -5.985 -9.130 27.772 1.00 89.12 214 GLY A O 1
ATOM 1647 N N . LYS A 1 215 ? -4.629 -10.901 27.992 1.00 88.56 215 LYS A N 1
ATOM 1648 C CA . LYS A 1 215 ? -4.683 -11.283 26.572 1.00 88.56 215 LYS A CA 1
ATOM 1649 C C . LYS A 1 215 ? -6.118 -11.643 26.171 1.00 88.56 215 LYS A C 1
ATOM 1651 O O . LYS A 1 215 ? -6.731 -12.488 26.827 1.00 88.56 215 LYS A O 1
ATOM 1656 N N . ALA A 1 216 ? -6.634 -11.009 25.120 1.00 88.62 216 ALA A N 1
ATOM 1657 C CA . ALA A 1 216 ? -7.908 -11.375 24.505 1.00 88.62 216 ALA A CA 1
ATOM 1658 C C . ALA A 1 216 ? -7.784 -12.731 23.795 1.00 88.62 216 ALA A C 1
ATOM 1660 O O . ALA A 1 216 ? -6.699 -13.099 23.338 1.00 88.62 216 ALA A O 1
ATOM 1661 N N . PHE A 1 217 ? -8.866 -13.497 23.739 1.00 82.75 217 PHE A N 1
ATOM 1662 C CA . PHE A 1 217 ? -8.907 -14.724 22.951 1.00 82.75 217 PHE A CA 1
ATOM 1663 C C . PHE A 1 217 ? -10.231 -14.801 22.191 1.00 82.75 217 PHE A C 1
ATOM 1665 O O . PHE A 1 217 ? -11.298 -14.629 22.782 1.00 82.75 217 PHE A O 1
ATOM 1672 N N . ASP A 1 218 ? -10.124 -15.044 20.886 1.00 66.56 218 ASP A N 1
ATOM 1673 C CA . ASP A 1 218 ? -11.220 -14.834 19.933 1.00 66.56 218 ASP A CA 1
ATOM 1674 C C . ASP A 1 218 ? -11.911 -16.148 19.544 1.00 66.56 218 ASP A C 1
ATOM 1676 O O . ASP A 1 218 ? -13.112 -16.172 19.281 1.00 66.56 218 ASP A O 1
ATOM 1680 N N . GLU A 1 219 ? -11.172 -17.261 19.569 1.00 65.31 219 GLU A N 1
ATOM 1681 C CA . GLU A 1 219 ? -11.647 -18.564 19.108 1.00 65.31 219 GLU A CA 1
ATOM 1682 C C . GLU A 1 219 ? -11.712 -19.583 20.246 1.00 65.31 219 GLU A C 1
ATOM 1684 O O . GLU A 1 219 ? -10.783 -19.741 21.045 1.00 65.31 219 GLU A O 1
ATOM 1689 N N . TRP A 1 220 ? -12.844 -20.284 20.316 1.00 67.25 220 TRP A N 1
ATOM 1690 C CA . TRP A 1 220 ? -13.129 -21.279 21.340 1.00 67.25 220 TRP A CA 1
ATOM 1691 C C . TRP A 1 220 ? -13.207 -22.680 20.742 1.00 67.25 220 TRP A C 1
ATOM 1693 O O . TRP A 1 220 ? -14.110 -22.978 19.961 1.00 67.25 220 TRP A O 1
ATOM 1703 N N . SER A 1 221 ? -12.311 -23.574 21.155 1.00 61.94 221 SER A N 1
ATOM 1704 C CA . SER A 1 221 ? -12.312 -24.981 20.750 1.00 61.94 221 SER A CA 1
ATOM 1705 C C . SER A 1 221 ? -12.863 -25.877 21.866 1.00 61.94 221 SER A C 1
ATOM 1707 O O . SER A 1 221 ? -12.124 -26.553 22.568 1.00 61.94 221 SER A O 1
ATOM 1709 N N . ALA A 1 222 ? -14.193 -25.874 22.015 1.00 67.31 222 ALA A N 1
ATOM 1710 C CA . ALA A 1 222 ? -15.056 -26.823 22.747 1.00 67.31 222 ALA A CA 1
ATOM 1711 C C . ALA A 1 222 ? -14.806 -27.115 24.251 1.00 67.31 222 ALA A C 1
ATOM 1713 O O . ALA A 1 222 ? -15.782 -27.294 24.980 1.00 67.31 222 ALA A O 1
ATOM 1714 N N . CYS A 1 223 ? -13.570 -27.194 24.749 1.00 84.44 223 CYS A N 1
ATOM 1715 C CA . CYS A 1 223 ? -13.263 -27.487 26.150 1.00 84.44 223 CYS A CA 1
ATOM 1716 C C . CYS A 1 223 ? -13.279 -26.207 26.989 1.00 84.44 223 CYS A C 1
ATOM 1718 O O . CYS A 1 223 ? -12.527 -25.270 26.724 1.00 84.44 223 CYS A O 1
ATOM 1720 N N . PHE A 1 224 ? -14.081 -26.183 28.056 1.00 88.50 224 PHE A N 1
ATOM 1721 C CA . PHE A 1 224 ? -14.190 -25.013 28.935 1.00 88.50 224 PHE A CA 1
ATOM 1722 C C . PHE A 1 224 ? -13.093 -24.928 29.995 1.00 88.50 224 PHE A C 1
ATOM 1724 O O . PHE A 1 224 ? -13.109 -24.036 30.843 1.00 88.50 224 PHE A O 1
ATOM 1731 N N . ALA A 1 225 ? -12.115 -25.824 29.926 1.00 90.81 225 ALA A N 1
ATOM 1732 C CA . ALA A 1 225 ? -10.881 -25.748 30.677 1.00 90.81 225 ALA A CA 1
ATOM 1733 C C . ALA A 1 225 ? -9.820 -25.009 29.841 1.00 90.81 225 ALA A C 1
ATOM 1735 O O . ALA A 1 225 ? -9.012 -25.614 29.134 1.00 90.81 225 ALA A O 1
ATOM 1736 N N . VAL A 1 226 ? -9.795 -23.680 29.951 1.00 89.75 226 VAL A N 1
ATOM 1737 C CA . VAL A 1 226 ? -8.964 -22.806 29.115 1.00 89.75 226 VAL A CA 1
ATOM 1738 C C . VAL A 1 226 ? -7.545 -22.713 29.634 1.00 89.75 226 VAL A C 1
ATOM 1740 O O . VAL A 1 226 ? -7.303 -22.395 30.797 1.00 89.75 226 VAL A O 1
ATOM 1743 N N . THR A 1 227 ? -6.583 -22.912 28.744 1.00 90.25 227 THR A N 1
ATOM 1744 C CA . THR A 1 227 ? -5.193 -22.536 28.999 1.00 90.25 227 THR A CA 1
ATOM 1745 C C . THR A 1 227 ? -4.861 -21.339 28.123 1.00 90.25 227 THR A C 1
ATOM 1747 O O . THR A 1 227 ? -5.044 -21.392 26.911 1.00 90.25 227 THR A O 1
ATOM 1750 N N . CYS A 1 228 ? -4.373 -20.251 28.720 1.00 90.38 228 CYS A N 1
ATOM 1751 C CA . CYS A 1 228 ? -3.884 -19.106 27.958 1.00 90.38 228 CYS A CA 1
ATOM 1752 C C . CYS A 1 228 ? -2.675 -19.549 27.118 1.00 90.38 228 CYS A C 1
ATOM 1754 O O . CYS A 1 228 ? -1.603 -19.750 27.687 1.00 90.38 228 CYS A O 1
ATOM 1756 N N . SER A 1 229 ? -2.867 -19.754 25.809 1.00 82.69 229 SER A N 1
ATOM 1757 C CA . SER A 1 229 ? -1.872 -20.377 24.921 1.00 82.69 229 SER A CA 1
ATOM 1758 C C . SER A 1 229 ? -0.489 -19.742 25.062 1.00 82.69 229 SER A C 1
ATOM 1760 O O . SER A 1 229 ? -0.375 -18.521 24.998 1.00 82.69 229 SER A O 1
ATOM 1762 N N . ARG A 1 230 ? 0.546 -20.571 25.242 1.00 72.56 230 ARG A N 1
ATOM 1763 C CA . ARG A 1 230 ? 1.957 -20.146 25.237 1.00 72.56 230 ARG A CA 1
ATOM 1764 C C . ARG A 1 230 ? 2.581 -20.179 23.841 1.00 72.56 230 ARG A C 1
ATOM 1766 O O . ARG A 1 230 ? 3.711 -19.730 23.691 1.00 72.56 230 ARG A O 1
ATOM 1773 N N . ASP A 1 231 ? 1.871 -20.708 22.851 1.00 60.94 231 ASP A N 1
ATOM 1774 C CA . ASP A 1 231 ? 2.464 -21.060 21.566 1.00 60.94 231 ASP A CA 1
ATOM 1775 C C . ASP A 1 231 ? 2.352 -19.887 20.578 1.00 60.94 231 ASP A C 1
ATOM 1777 O O . ASP A 1 231 ? 1.261 -19.371 20.328 1.00 60.94 231 ASP A O 1
ATOM 1781 N N . GLY A 1 232 ? 3.501 -19.454 20.045 1.00 56.19 232 GLY A N 1
ATOM 1782 C CA . GLY A 1 232 ? 3.651 -18.385 19.049 1.00 56.19 232 GLY A CA 1
ATOM 1783 C C . GLY A 1 232 ? 5.018 -17.689 19.149 1.00 56.19 232 GLY A C 1
ATOM 1784 O O . GLY A 1 232 ? 5.509 -17.462 20.245 1.00 56.19 232 GLY A O 1
ATOM 1785 N N . ASN A 1 233 ? 5.642 -17.322 18.022 1.00 49.22 233 ASN A N 1
ATOM 1786 C CA . ASN A 1 233 ? 6.920 -16.576 17.987 1.00 49.22 233 ASN A CA 1
ATOM 1787 C C . ASN A 1 233 ? 6.710 -15.047 17.891 1.00 49.22 233 ASN A C 1
ATOM 1789 O O . ASN A 1 233 ? 7.499 -14.344 17.262 1.00 49.22 233 ASN A O 1
ATOM 1793 N N . GLY A 1 234 ? 5.621 -14.528 18.463 1.00 56.84 234 GLY A N 1
ATOM 1794 C CA . GLY A 1 234 ? 5.212 -13.125 18.334 1.00 56.84 234 GLY A CA 1
ATOM 1795 C C . GLY A 1 234 ? 4.893 -12.454 19.674 1.00 56.84 234 GLY A C 1
ATOM 1796 O O . GLY A 1 234 ? 4.961 -13.100 20.719 1.00 56.84 234 GLY A O 1
ATOM 1797 N N . PRO A 1 235 ? 4.504 -11.167 19.669 1.00 52.59 235 PRO A N 1
ATOM 1798 C CA . PRO A 1 235 ? 4.092 -10.440 20.878 1.00 52.59 235 PRO A CA 1
ATOM 1799 C C . PRO A 1 235 ? 2.838 -11.027 21.561 1.00 52.59 235 PRO A C 1
ATOM 1801 O O . PRO A 1 235 ? 2.526 -10.665 22.691 1.00 52.59 235 PRO A O 1
ATOM 1804 N N . ASP A 1 236 ? 2.154 -11.974 20.913 1.00 63.88 236 ASP A N 1
ATOM 1805 C CA . ASP A 1 236 ? 0.921 -12.618 21.374 1.00 63.88 236 ASP A CA 1
ATOM 1806 C C . ASP A 1 236 ? 1.140 -13.895 22.207 1.00 63.88 236 ASP A C 1
ATOM 1808 O O . ASP A 1 236 ? 0.244 -14.738 22.309 1.00 63.88 236 ASP A O 1
ATOM 1812 N N . ILE A 1 237 ? 2.304 -14.075 22.833 1.00 80.19 237 ILE A N 1
ATOM 1813 C CA . ILE A 1 237 ? 2.549 -15.211 23.737 1.00 80.19 237 ILE A CA 1
ATOM 1814 C C . ILE A 1 237 ? 1.700 -15.041 25.008 1.00 80.19 237 ILE A C 1
ATOM 1816 O O . ILE A 1 237 ? 1.861 -14.095 25.778 1.00 80.19 237 ILE A O 1
ATOM 1820 N N . GLY A 1 238 ? 0.765 -15.960 25.251 1.00 83.56 238 GLY A N 1
ATOM 1821 C CA . GLY A 1 238 ? -0.018 -15.992 26.486 1.00 83.56 238 GLY A CA 1
ATOM 1822 C C . GLY A 1 238 ? 0.774 -16.549 27.672 1.00 83.56 238 GLY A C 1
ATOM 1823 O O . GLY A 1 238 ? 1.832 -17.158 27.537 1.00 83.56 238 GLY A O 1
ATOM 1824 N N . CYS A 1 239 ? 0.259 -16.355 28.887 1.00 90.62 239 CYS A N 1
ATOM 1825 C CA . CYS A 1 239 ? 1.005 -16.674 30.113 1.00 90.62 239 CYS A CA 1
ATOM 1826 C C . CYS A 1 239 ? 0.983 -18.166 30.519 1.00 90.62 239 CYS A C 1
ATOM 1828 O O . CYS A 1 239 ? 1.663 -18.574 31.466 1.00 90.62 239 CYS A O 1
ATOM 1830 N N . GLY A 1 240 ? 0.196 -19.014 29.848 1.00 89.44 240 GLY A N 1
ATOM 1831 C CA . GLY A 1 240 ? -0.021 -20.415 30.242 1.00 89.44 240 GLY A CA 1
ATOM 1832 C C . GLY A 1 240 ? -0.898 -20.607 31.476 1.00 89.44 240 GLY A C 1
ATOM 1833 O O . GLY A 1 240 ? -1.015 -21.728 31.968 1.00 89.44 240 GLY A O 1
ATOM 1834 N N . THR A 1 241 ? -1.502 -19.539 32.007 1.00 92.31 241 THR A N 1
ATOM 1835 C CA . THR A 1 241 ? -2.441 -19.666 33.125 1.00 92.31 241 THR A CA 1
ATOM 1836 C C . THR A 1 241 ? -3.662 -20.465 32.685 1.00 92.31 241 THR A C 1
ATOM 1838 O O . THR A 1 241 ? -4.213 -20.229 31.608 1.00 92.31 241 THR A O 1
ATOM 1841 N N . ARG A 1 242 ? -4.083 -21.391 33.546 1.00 92.75 242 ARG A N 1
ATOM 1842 C CA . ARG A 1 242 ? -5.300 -22.186 33.393 1.00 92.75 242 ARG A CA 1
ATOM 1843 C C . ARG A 1 242 ? -6.451 -21.517 34.128 1.00 92.75 242 ARG A C 1
ATOM 1845 O O . ARG A 1 242 ? -6.251 -21.007 35.232 1.00 92.75 242 ARG A O 1
ATOM 1852 N N . PHE A 1 243 ? -7.629 -21.484 33.525 1.00 93.56 243 PHE A N 1
ATOM 1853 C CA . PHE A 1 243 ? -8.807 -20.866 34.118 1.00 93.56 243 PHE A CA 1
ATOM 1854 C C . PHE A 1 243 ? -10.098 -21.438 33.538 1.00 93.56 243 PHE A C 1
ATOM 1856 O O . PHE A 1 243 ? -10.179 -21.844 32.381 1.00 93.56 243 PHE A O 1
ATOM 1863 N N . CYS A 1 244 ? -11.143 -21.415 34.354 1.00 93.69 244 CYS A N 1
ATOM 1864 C CA . CYS A 1 244 ? -12.460 -21.883 33.955 1.00 93.69 244 CYS A CA 1
ATOM 1865 C C . CYS A 1 244 ? -13.104 -20.948 32.922 1.00 93.69 244 CYS A C 1
ATOM 1867 O O . CYS A 1 244 ? -13.256 -19.756 33.170 1.00 93.69 244 CYS A O 1
ATOM 1869 N N . GLY A 1 245 ? -13.580 -21.485 31.803 1.00 90.88 245 GLY A N 1
ATOM 1870 C CA . GLY A 1 245 ? -14.293 -20.736 30.767 1.00 90.88 245 GLY A CA 1
ATOM 1871 C C . GLY A 1 245 ? -15.616 -20.115 31.213 1.00 90.88 245 GLY A C 1
ATOM 1872 O O . GLY A 1 245 ? -16.027 -19.070 30.706 1.00 90.88 245 GLY A O 1
ATOM 1873 N N . TRP A 1 246 ? -16.272 -20.728 32.202 1.00 92.06 246 TRP A N 1
ATOM 1874 C CA . TRP A 1 246 ? -17.563 -20.271 32.718 1.00 92.06 246 TRP A CA 1
ATOM 1875 C C . TRP A 1 246 ? -17.449 -19.076 33.664 1.00 92.06 246 TRP A C 1
ATOM 1877 O O . TRP A 1 246 ? -18.290 -18.182 33.632 1.00 92.06 246 TRP A O 1
ATOM 1887 N N . CYS A 1 247 ? -16.419 -19.028 34.508 1.00 92.50 247 CYS A N 1
ATOM 1888 C CA . CYS A 1 247 ? -16.291 -17.998 35.547 1.00 92.50 247 CYS A CA 1
ATOM 1889 C C . CYS A 1 247 ? -14.989 -17.195 35.483 1.00 92.50 247 CYS A C 1
ATOM 1891 O O . CYS A 1 247 ? -14.810 -16.283 36.283 1.00 92.50 247 CYS A O 1
ATOM 1893 N N . LEU A 1 248 ? -14.075 -17.549 34.577 1.00 92.38 248 LEU A N 1
ATOM 1894 C CA . LEU A 1 248 ? -12.731 -16.980 34.432 1.00 92.38 248 LEU A CA 1
ATOM 1895 C C . LEU A 1 248 ? -11.888 -17.027 35.716 1.00 92.38 248 LEU A C 1
ATOM 1897 O O . LEU A 1 248 ? -10.896 -16.318 35.841 1.00 92.38 248 LEU A O 1
ATOM 1901 N N . THR A 1 249 ? -12.247 -17.879 36.678 1.00 93.94 249 THR A N 1
ATOM 1902 C CA . THR A 1 249 ? -11.440 -18.075 37.885 1.00 93.94 249 THR A CA 1
ATOM 1903 C C . THR A 1 249 ? -10.204 -18.893 37.533 1.00 93.94 249 THR A C 1
ATOM 1905 O O . THR A 1 249 ? -10.300 -19.909 36.840 1.00 93.94 249 THR A O 1
ATOM 1908 N N . LYS A 1 250 ? -9.040 -18.442 38.010 1.00 94.19 250 LYS A N 1
ATOM 1909 C CA . LYS A 1 250 ? -7.765 -19.150 37.867 1.00 94.19 250 LYS A CA 1
ATOM 1910 C C . LYS A 1 250 ? -7.861 -20.542 38.501 1.00 94.19 250 LYS A C 1
ATOM 1912 O O . LYS A 1 250 ? -8.316 -20.675 39.632 1.00 94.19 250 LYS A O 1
ATOM 1917 N N . CYS A 1 251 ? -7.384 -21.555 37.786 1.00 94.19 251 CYS A N 1
ATOM 1918 C CA . CYS A 1 251 ? -7.349 -22.947 38.228 1.00 94.19 251 CYS A CA 1
ATOM 1919 C C . CYS A 1 251 ? -5.905 -23.469 38.268 1.00 94.19 251 CYS A C 1
ATOM 1921 O O . CYS A 1 251 ? -5.024 -22.961 37.565 1.00 94.19 251 CYS A O 1
ATOM 1923 N N . THR A 1 252 ? -5.660 -24.511 39.064 1.00 93.19 252 THR A N 1
ATOM 1924 C CA . THR A 1 252 ? -4.423 -25.307 38.970 1.00 93.19 252 THR A CA 1
ATOM 1925 C C . THR A 1 252 ? -4.549 -26.350 37.860 1.00 93.19 252 THR A C 1
ATOM 1927 O O . THR A 1 252 ? -5.633 -26.534 37.311 1.00 93.19 252 THR A O 1
ATOM 1930 N N . ALA A 1 253 ? -3.459 -27.033 37.498 1.00 86.38 253 ALA A N 1
ATOM 1931 C CA . ALA A 1 253 ? -3.507 -28.073 36.469 1.00 86.38 253 ALA A CA 1
ATOM 1932 C C . ALA A 1 253 ? -4.398 -29.262 36.879 1.00 86.38 253 ALA A C 1
ATOM 1934 O O . ALA A 1 253 ? -5.092 -29.825 36.037 1.00 86.38 253 ALA A O 1
ATOM 1935 N N . GLU A 1 254 ? -4.419 -29.593 38.169 1.00 88.12 254 GLU A N 1
ATOM 1936 C CA . GLU A 1 254 ? -5.121 -30.745 38.740 1.00 88.12 254 GLU A CA 1
ATOM 1937 C C . GLU A 1 254 ? -6.618 -30.473 38.945 1.00 88.12 254 GLU A C 1
ATOM 1939 O O . GLU A 1 254 ? -7.438 -31.381 38.827 1.00 88.12 254 GLU A O 1
ATOM 1944 N N . ASP A 1 255 ? -6.992 -29.223 39.242 1.00 90.44 255 ASP A N 1
ATOM 1945 C CA . ASP A 1 255 ? -8.379 -28.844 39.546 1.00 90.44 255 ASP A CA 1
ATOM 1946 C C . ASP A 1 255 ? -9.141 -28.293 38.335 1.00 90.44 255 ASP A C 1
ATOM 1948 O O . ASP A 1 255 ? -10.353 -28.112 38.384 1.00 90.44 255 ASP A O 1
ATOM 1952 N N . HIS A 1 256 ? -8.450 -28.031 37.227 1.00 90.69 256 HIS A N 1
ATOM 1953 C CA . HIS A 1 256 ? -9.010 -27.297 36.099 1.00 90.69 256 HIS A CA 1
ATOM 1954 C C . HIS A 1 256 ? -10.296 -27.910 35.533 1.00 90.69 256 HIS A C 1
ATOM 1956 O O . HIS A 1 256 ? -11.322 -27.237 35.448 1.00 90.69 256 HIS A O 1
ATOM 1962 N N . HIS A 1 257 ? -10.263 -29.200 35.192 1.00 92.81 257 HIS A N 1
ATOM 1963 C CA . HIS A 1 257 ? -11.434 -29.900 34.667 1.00 92.81 257 HIS A CA 1
ATOM 1964 C C . HIS A 1 257 ? -12.520 -30.052 35.740 1.00 92.81 257 HIS A C 1
ATOM 1966 O O . HIS A 1 257 ? -13.687 -29.771 35.481 1.00 92.81 257 HIS A O 1
ATOM 1972 N N . ARG A 1 258 ? -12.140 -30.416 36.973 1.00 94.25 258 ARG A N 1
ATOM 1973 C CA . ARG A 1 258 ? -13.084 -30.599 38.086 1.00 94.25 258 ARG A CA 1
ATOM 1974 C C . ARG A 1 258 ? -13.832 -29.311 38.429 1.00 94.25 258 ARG A C 1
ATOM 1976 O O . ARG A 1 258 ? -15.025 -29.365 38.731 1.00 94.25 258 ARG A O 1
ATOM 1983 N N . HIS A 1 259 ? -13.157 -28.164 38.382 1.00 95.50 259 HIS A N 1
ATOM 1984 C CA . HIS A 1 259 ? -13.793 -26.870 38.577 1.00 95.50 259 HIS A CA 1
ATOM 1985 C C . HIS A 1 259 ? -14.791 -26.591 37.455 1.00 95.50 259 HIS A C 1
ATOM 1987 O O . HIS A 1 259 ? -15.920 -26.212 37.739 1.00 95.50 259 HIS A O 1
ATOM 1993 N N . VAL A 1 260 ? -14.405 -26.783 36.191 1.00 94.56 260 VAL A N 1
ATOM 1994 C CA . VAL A 1 260 ? -15.277 -26.525 35.033 1.00 94.56 260 VAL A CA 1
ATOM 1995 C C . VAL A 1 260 ? -16.550 -27.371 35.098 1.00 94.56 260 VAL A C 1
ATOM 1997 O O . VAL A 1 260 ? -17.648 -26.816 35.009 1.00 94.56 260 VAL A O 1
ATOM 2000 N N . SER A 1 261 ? -16.424 -28.676 35.354 1.00 94.38 261 SER A N 1
ATOM 2001 C CA . SER A 1 261 ? -17.568 -29.595 35.430 1.00 94.38 261 SER A CA 1
ATOM 2002 C C . SER A 1 261 ? -18.522 -29.274 36.583 1.00 94.38 261 SER A C 1
ATOM 2004 O O . SER A 1 261 ? -19.712 -29.563 36.502 1.00 94.38 261 SER A O 1
ATOM 2006 N N . ASN A 1 262 ? -18.022 -28.673 37.666 1.00 94.81 262 ASN A N 1
ATOM 2007 C CA . ASN A 1 262 ? -18.809 -28.334 38.856 1.00 94.81 262 ASN A CA 1
ATOM 2008 C C . ASN A 1 262 ? -19.049 -26.827 39.017 1.00 94.81 262 ASN A C 1
ATOM 2010 O O . ASN A 1 262 ? -19.541 -26.386 40.059 1.00 94.81 262 ASN A O 1
ATOM 2014 N N . CYS A 1 263 ? -18.692 -26.021 38.015 1.00 94.44 263 CYS A N 1
ATOM 2015 C CA . CYS A 1 263 ? -18.773 -24.576 38.123 1.00 94.44 263 CYS A CA 1
ATOM 2016 C C . CYS A 1 263 ? -20.238 -24.164 38.271 1.00 94.44 263 CYS A C 1
ATOM 2018 O O . CYS A 1 263 ? -21.087 -24.554 37.474 1.00 94.44 263 CYS A O 1
ATOM 2020 N N . ARG A 1 264 ? -20.542 -23.301 39.244 1.00 94.12 264 ARG A N 1
ATOM 2021 C CA . ARG A 1 264 ? -21.901 -22.758 39.428 1.00 94.12 264 ARG A CA 1
ATOM 2022 C C . ARG A 1 264 ? -22.425 -21.980 38.211 1.00 94.12 264 ARG A C 1
ATOM 2024 O O . ARG A 1 264 ? -23.620 -21.735 38.119 1.00 94.12 264 ARG A O 1
ATOM 2031 N N . HIS A 1 265 ? -21.524 -21.556 37.324 1.00 92.38 265 HIS A N 1
ATOM 2032 C CA . HIS A 1 265 ? -21.830 -20.830 36.091 1.00 92.38 265 HIS A CA 1
ATOM 2033 C C . HIS A 1 265 ? -21.894 -21.747 34.860 1.00 92.38 265 HIS A C 1
ATOM 2035 O O . HIS A 1 265 ? -22.081 -21.252 33.753 1.00 92.38 265 HIS A O 1
ATOM 2041 N N . ASN A 1 266 ? -21.725 -23.061 35.035 1.00 93.19 266 ASN A N 1
ATOM 2042 C CA . ASN A 1 266 ? -21.817 -24.022 33.947 1.00 93.19 266 ASN A CA 1
ATOM 2043 C C . ASN A 1 266 ? -23.276 -24.158 33.487 1.00 93.19 266 ASN A C 1
ATOM 2045 O O . ASN A 1 266 ? -24.117 -24.682 34.220 1.00 93.19 266 ASN A O 1
ATOM 2049 N N . LEU A 1 267 ? -23.563 -23.675 32.275 1.00 92.31 267 LEU A N 1
ATOM 2050 C CA . LEU A 1 267 ? -24.898 -23.739 31.670 1.00 92.31 267 LEU A CA 1
ATOM 2051 C C . LEU A 1 267 ? -25.170 -25.065 30.944 1.00 92.31 267 LEU A C 1
ATOM 2053 O O . LEU A 1 267 ? -26.319 -25.341 30.619 1.00 92.31 267 LEU A O 1
ATOM 2057 N N . ALA A 1 268 ? -24.143 -25.887 30.710 1.00 90.69 268 ALA A N 1
ATOM 2058 C CA . ALA A 1 268 ? -24.278 -27.201 30.082 1.00 90.69 268 ALA A CA 1
ATOM 2059 C C . ALA A 1 268 ? -24.820 -28.271 31.046 1.00 90.69 268 ALA A C 1
ATOM 2061 O O . ALA A 1 268 ? -25.363 -29.278 30.606 1.00 90.69 268 ALA A O 1
ATOM 2062 N N . GLY A 1 269 ? -24.691 -28.043 32.357 1.00 89.38 269 GLY A N 1
ATOM 2063 C CA . GLY A 1 269 ? -25.061 -28.992 33.407 1.00 89.38 269 GLY A CA 1
ATOM 2064 C C . GLY A 1 269 ? -23.857 -29.453 34.230 1.00 89.38 269 GLY A C 1
ATOM 2065 O O . GLY A 1 269 ? -22.706 -29.363 33.803 1.00 89.38 269 GLY A O 1
ATOM 2066 N N . ARG A 1 270 ? -24.108 -29.928 35.458 1.00 87.75 270 ARG A N 1
ATOM 2067 C CA . ARG A 1 270 ? -23.035 -30.462 36.313 1.00 87.75 270 ARG A CA 1
ATOM 2068 C C . ARG A 1 270 ? -22.479 -31.749 35.707 1.00 87.75 270 ARG A C 1
ATOM 2070 O O . ARG A 1 270 ? -23.245 -32.630 35.343 1.00 87.75 270 ARG A O 1
ATOM 2077 N N . GLY A 1 271 ? -21.156 -31.867 35.679 1.00 88.12 271 GLY A N 1
ATOM 2078 C CA . GLY A 1 271 ? -20.439 -32.991 35.073 1.00 88.12 271 GLY A CA 1
ATOM 2079 C C . GLY A 1 271 ? -19.928 -32.703 33.660 1.00 88.12 271 GLY A C 1
ATOM 2080 O O . GLY A 1 271 ? -18.973 -33.346 33.236 1.00 88.12 271 GLY A O 1
ATOM 2081 N N . GLU A 1 272 ? -20.469 -31.692 32.977 1.00 89.06 272 GLU A N 1
ATOM 2082 C CA . GLU A 1 272 ? -20.123 -31.395 31.585 1.00 89.06 272 GLU A CA 1
ATOM 2083 C C . GLU A 1 272 ? -18.877 -30.507 31.462 1.00 89.06 272 GLU A C 1
ATOM 2085 O O . GLU A 1 272 ? -18.787 -29.433 32.066 1.00 89.06 272 GLU A O 1
ATOM 2090 N N . LEU A 1 273 ? -17.910 -30.953 30.656 1.00 87.31 273 LEU A N 1
ATOM 2091 C CA . LEU A 1 273 ? -16.657 -30.236 30.364 1.00 87.31 273 LEU A CA 1
ATOM 2092 C C . LEU A 1 273 ? -16.683 -29.505 29.018 1.00 87.31 273 LEU A C 1
ATOM 2094 O O . LEU A 1 273 ? -15.977 -28.508 28.830 1.00 87.31 273 LEU A O 1
ATOM 2098 N N . PHE A 1 274 ? -17.486 -30.023 28.092 1.00 89.25 274 PHE A N 1
ATOM 2099 C CA . PHE A 1 274 ? -17.641 -29.527 26.734 1.00 89.25 274 PHE A CA 1
ATOM 2100 C C . PHE A 1 274 ? -19.029 -28.916 26.584 1.00 89.25 274 PHE A C 1
ATOM 2102 O O . PHE A 1 274 ? -19.990 -29.375 27.197 1.00 89.25 274 PHE A O 1
ATOM 2109 N N . SER A 1 275 ? -19.147 -27.859 25.786 1.00 85.50 275 SER A N 1
ATOM 2110 C CA . SER A 1 275 ? -20.442 -27.227 25.536 1.00 85.50 275 SER A CA 1
ATOM 2111 C C . SER A 1 275 ? -20.471 -26.493 24.201 1.00 85.50 275 SER A C 1
ATOM 2113 O O . SER A 1 275 ? -19.434 -26.260 23.578 1.00 85.50 275 SER A O 1
ATOM 2115 N N . ASP A 1 276 ? -21.678 -26.123 23.779 1.00 87.94 276 ASP A N 1
ATOM 2116 C CA . ASP A 1 276 ? -21.918 -25.294 22.604 1.00 87.94 276 ASP A CA 1
ATOM 2117 C C . ASP A 1 276 ? -21.400 -23.866 22.857 1.00 87.94 276 ASP A C 1
ATOM 2119 O O . ASP A 1 276 ? -21.583 -23.286 23.935 1.00 87.94 276 ASP A O 1
ATOM 2123 N N . ILE A 1 277 ? -20.787 -23.269 21.836 1.00 86.50 277 ILE A N 1
ATOM 2124 C CA . ILE A 1 277 ? -20.369 -21.866 21.836 1.00 86.50 277 ILE A CA 1
ATOM 2125 C C . ILE A 1 277 ? -21.539 -20.916 22.150 1.00 86.50 277 ILE A C 1
ATOM 2127 O O . ILE A 1 277 ? -21.343 -19.874 22.771 1.00 86.50 277 ILE A O 1
ATOM 2131 N N . LYS A 1 278 ? -22.781 -21.291 21.819 1.00 89.75 278 LYS A N 1
ATOM 2132 C CA . LYS A 1 278 ? -23.988 -20.545 22.202 1.00 89.75 278 LYS A CA 1
ATOM 2133 C C . LYS A 1 278 ? -24.134 -20.419 23.718 1.00 89.75 278 LYS A C 1
ATOM 2135 O O . LYS A 1 278 ? -24.407 -19.324 24.207 1.00 89.75 278 LYS A O 1
ATOM 2140 N N . LEU A 1 279 ? -23.901 -21.503 24.462 1.00 90.38 279 LEU A N 1
ATOM 2141 C CA . LEU A 1 279 ? -23.957 -21.489 25.926 1.00 90.38 279 LEU A CA 1
ATOM 2142 C C . LEU A 1 279 ? -22.780 -20.709 26.523 1.00 90.38 279 LEU A C 1
ATOM 2144 O O . LEU A 1 279 ? -22.962 -20.001 27.514 1.00 90.38 279 LEU A O 1
ATOM 2148 N N . PHE A 1 280 ? -21.596 -20.751 25.898 1.00 86.75 280 PHE A N 1
ATOM 2149 C CA . PHE A 1 280 ? -20.485 -19.862 26.265 1.00 86.75 280 PHE A CA 1
ATOM 2150 C C . PHE A 1 280 ? -20.867 -18.390 26.113 1.00 86.75 280 PHE A C 1
ATOM 2152 O O . PHE A 1 280 ? -20.708 -17.614 27.055 1.00 86.75 280 PHE A O 1
ATOM 2159 N N . HIS A 1 281 ? -21.411 -18.006 24.955 1.00 88.50 281 HIS A N 1
ATOM 2160 C CA . HIS A 1 281 ? -21.869 -16.643 24.720 1.00 88.50 281 HIS A CA 1
ATOM 2161 C C . HIS A 1 281 ? -22.934 -16.240 25.736 1.00 88.50 281 HIS A C 1
ATOM 2163 O O . HIS A 1 281 ? -22.819 -15.166 26.314 1.00 88.50 281 HIS A O 1
ATOM 2169 N N . GLU A 1 282 ? -23.915 -17.094 26.030 1.00 91.00 282 GLU A N 1
ATOM 2170 C CA . GLU A 1 282 ? -24.933 -16.799 27.041 1.00 91.00 282 GLU A CA 1
ATOM 2171 C C . GLU A 1 282 ? -24.326 -16.603 28.442 1.00 91.00 282 GLU A C 1
ATOM 2173 O O . GLU A 1 282 ? -24.655 -15.637 29.136 1.00 91.00 282 GLU A O 1
ATOM 2178 N N . SER A 1 283 ? -23.390 -17.465 28.846 1.00 90.56 283 SER A N 1
ATOM 2179 C CA . SER A 1 283 ? -22.647 -17.306 30.100 1.00 90.56 283 SER A CA 1
ATOM 2180 C C . SER A 1 283 ? -21.874 -15.984 30.130 1.00 90.56 283 SER A C 1
ATOM 2182 O O . SER A 1 283 ? -21.930 -15.251 31.121 1.00 90.56 283 SER A O 1
ATOM 2184 N N . ASN A 1 284 ? -21.188 -15.634 29.041 1.00 89.31 284 ASN A N 1
ATOM 2185 C CA . ASN A 1 284 ? -20.450 -14.379 28.931 1.00 89.31 284 ASN A CA 1
ATOM 2186 C C . ASN A 1 284 ? -21.385 -13.173 28.984 1.00 89.31 284 ASN A C 1
ATOM 2188 O O . ASN A 1 284 ? -21.095 -12.247 29.731 1.00 89.31 284 ASN A O 1
ATOM 2192 N N . LYS A 1 285 ? -22.538 -13.213 28.299 1.00 91.31 285 LYS A N 1
ATOM 2193 C CA . LYS A 1 285 ? -23.563 -12.158 28.366 1.00 91.31 285 LYS A CA 1
ATOM 2194 C C . LYS A 1 285 ? -23.986 -11.889 29.813 1.00 91.31 285 LYS A C 1
ATOM 2196 O O . LYS A 1 285 ? -24.095 -10.730 30.202 1.00 91.31 285 LYS A O 1
ATOM 2201 N N . ARG A 1 286 ? -24.168 -12.933 30.637 1.00 91.88 286 ARG A N 1
ATOM 2202 C CA . ARG A 1 286 ? -24.489 -12.777 32.073 1.00 91.88 286 ARG A CA 1
ATOM 2203 C C . ARG A 1 286 ? -23.365 -12.075 32.840 1.00 91.88 286 ARG A C 1
ATOM 2205 O O . ARG A 1 286 ? -23.646 -11.176 33.628 1.00 91.88 286 ARG A O 1
ATOM 2212 N N . ARG A 1 287 ? -22.102 -12.449 32.598 1.00 91.12 287 ARG A N 1
ATOM 2213 C CA . ARG A 1 287 ? -20.942 -11.799 33.238 1.00 91.12 287 ARG A CA 1
ATOM 2214 C C . ARG A 1 287 ? -20.771 -10.352 32.784 1.00 91.12 287 ARG A C 1
ATOM 2216 O O . ARG A 1 287 ? -20.546 -9.486 33.619 1.00 91.12 287 ARG A O 1
ATOM 2223 N N . TRP A 1 288 ? -20.902 -10.090 31.486 1.00 92.38 288 TRP A N 1
ATOM 2224 C CA . TRP A 1 288 ? -20.809 -8.751 30.910 1.00 92.38 288 TRP A CA 1
ATOM 2225 C C . TRP A 1 288 ? -21.907 -7.838 31.434 1.00 92.38 288 TRP A C 1
ATOM 2227 O O . TRP A 1 288 ? -21.602 -6.715 31.807 1.00 92.38 288 TRP A O 1
ATOM 2237 N N . ARG A 1 289 ? -23.148 -8.329 31.561 1.00 93.44 289 ARG A N 1
ATOM 2238 C CA . ARG A 1 289 ? -24.241 -7.584 32.205 1.00 93.44 289 ARG A CA 1
ATOM 2239 C C . ARG A 1 289 ? -23.864 -7.145 33.620 1.00 93.44 289 ARG A C 1
ATOM 2241 O O . ARG A 1 289 ? -23.992 -5.967 33.933 1.00 93.44 289 ARG A O 1
ATOM 2248 N N . GLN A 1 290 ? -23.357 -8.060 34.448 1.00 92.31 290 GLN A N 1
ATOM 2249 C CA . GLN A 1 290 ? -22.933 -7.712 35.808 1.00 92.31 290 GLN A CA 1
ATOM 2250 C C . GLN A 1 290 ? -21.780 -6.697 35.801 1.00 92.31 290 GLN A C 1
ATOM 2252 O O . GLN A 1 290 ? -21.873 -5.661 36.447 1.00 92.31 290 GLN A O 1
ATOM 2257 N N . ALA A 1 291 ? -20.729 -6.951 35.020 1.00 92.75 291 ALA A N 1
ATOM 2258 C CA . ALA A 1 291 ? -19.567 -6.067 34.942 1.00 92.75 291 ALA A CA 1
ATOM 2259 C C . ALA A 1 291 ? -19.920 -4.666 34.408 1.00 92.75 291 ALA A C 1
ATOM 2261 O O . ALA A 1 291 ? -19.374 -3.671 34.876 1.00 92.75 291 ALA A O 1
ATOM 2262 N N . LEU A 1 292 ? -20.860 -4.570 33.462 1.00 94.44 292 LEU A N 1
ATOM 2263 C CA . LEU A 1 292 ? -21.404 -3.300 32.978 1.00 94.44 292 LEU A CA 1
ATOM 2264 C C . LEU A 1 292 ? -22.165 -2.553 34.071 1.00 94.44 292 LEU A C 1
ATOM 2266 O O . LEU A 1 292 ? -21.982 -1.347 34.217 1.00 94.44 292 LEU A O 1
ATOM 2270 N N . GLN A 1 293 ? -23.007 -3.248 34.839 1.00 93.12 293 GLN A N 1
ATOM 2271 C CA . GLN A 1 293 ? -23.733 -2.644 35.957 1.00 93.12 293 GLN A CA 1
ATOM 2272 C C . GLN A 1 293 ? -22.767 -2.117 37.023 1.00 93.12 293 GLN A C 1
ATOM 2274 O O . GLN A 1 293 ? -22.892 -0.960 37.425 1.00 93.12 293 GLN A O 1
ATOM 2279 N N . ASP A 1 294 ? -21.771 -2.917 37.408 1.00 95.12 294 ASP A N 1
ATOM 2280 C CA . ASP A 1 294 ? -20.736 -2.523 38.368 1.00 95.12 294 ASP A CA 1
ATOM 2281 C C . ASP A 1 294 ? -19.956 -1.299 37.861 1.00 95.12 294 ASP A C 1
ATOM 2283 O O . ASP A 1 294 ? -19.744 -0.334 38.598 1.00 95.12 294 ASP A O 1
ATOM 2287 N N . TYR A 1 295 ? -19.600 -1.286 36.572 1.00 95.75 295 TYR A N 1
ATOM 2288 C CA . TYR A 1 295 ? -18.911 -0.160 35.944 1.00 95.75 295 TYR A CA 1
ATOM 2289 C C . TYR A 1 295 ? -19.770 1.111 35.892 1.00 95.75 295 TYR A C 1
ATOM 2291 O O . TYR A 1 295 ? -19.273 2.205 36.160 1.00 95.75 295 TYR A O 1
ATOM 2299 N N . PHE A 1 296 ? -21.069 1.000 35.602 1.00 94.75 296 PHE A N 1
ATOM 2300 C CA . PHE A 1 296 ? -21.983 2.146 35.635 1.00 94.75 296 PHE A CA 1
ATOM 2301 C C . PHE A 1 296 ? -22.135 2.728 37.042 1.00 94.75 296 PHE A C 1
ATOM 2303 O O . PHE A 1 296 ? -22.194 3.949 37.182 1.00 94.75 296 PHE A O 1
ATOM 2310 N N . VAL A 1 297 ? -22.155 1.883 38.078 1.00 95.38 297 VAL A N 1
ATOM 2311 C CA . VAL A 1 297 ? -22.129 2.342 39.475 1.00 95.38 297 VAL A CA 1
ATOM 2312 C C . VAL A 1 297 ? -20.811 3.059 39.776 1.00 95.38 297 VAL A C 1
ATOM 2314 O O . VAL A 1 297 ? -20.829 4.146 40.348 1.00 95.38 297 VAL A O 1
ATOM 2317 N N . GLN A 1 298 ? -19.679 2.499 39.341 1.00 95.25 298 GLN A N 1
ATOM 2318 C CA . GLN A 1 298 ? -18.355 3.090 39.547 1.00 95.25 298 GLN A CA 1
ATOM 2319 C C . GLN A 1 298 ? -18.183 4.444 38.841 1.00 95.25 298 GLN A C 1
ATOM 2321 O O . GLN A 1 298 ? -17.533 5.335 39.387 1.00 95.25 298 GLN A O 1
ATOM 2326 N N . LEU A 1 299 ? -18.750 4.618 37.642 1.00 94.62 299 LEU A N 1
ATOM 2327 C CA . LEU A 1 299 ? -18.693 5.886 36.909 1.00 94.62 299 LEU A CA 1
ATOM 2328 C C . LEU A 1 299 ? -19.357 7.036 37.677 1.00 94.62 299 LEU A C 1
ATOM 2330 O O . LEU A 1 299 ? -18.917 8.176 37.534 1.00 94.62 299 LEU A O 1
ATOM 2334 N N . GLY A 1 300 ? -20.416 6.754 38.445 1.00 91.31 300 GLY A N 1
ATOM 2335 C CA . GLY A 1 300 ? -21.099 7.702 39.338 1.00 91.31 300 GLY A CA 1
ATOM 2336 C C . GLY A 1 300 ? -21.799 8.893 38.666 1.00 91.31 300 GLY A C 1
ATOM 2337 O O . GLY A 1 300 ? -22.552 9.603 39.328 1.00 91.31 300 GLY A O 1
ATOM 2338 N N . ASP A 1 301 ? -21.584 9.121 37.368 1.00 93.81 301 ASP A N 1
ATOM 2339 C CA . ASP A 1 301 ? -22.142 10.244 36.619 1.00 93.81 301 ASP A CA 1
ATOM 2340 C C . ASP A 1 301 ? -23.403 9.836 35.838 1.00 93.81 301 ASP A C 1
ATOM 2342 O O . ASP A 1 301 ? -23.309 9.099 34.846 1.00 93.81 301 ASP A O 1
ATOM 2346 N N . PRO A 1 302 ? -24.589 10.327 36.235 1.00 93.94 302 PRO A N 1
ATOM 2347 C CA . PRO A 1 302 ? -25.844 9.921 35.618 1.00 93.94 302 PRO A CA 1
ATOM 2348 C C . PRO A 1 302 ? -25.977 10.377 34.159 1.00 93.94 302 PRO A C 1
ATOM 2350 O O . PRO A 1 302 ? -26.641 9.688 33.386 1.00 93.94 302 PRO A O 1
ATOM 2353 N N . ALA A 1 303 ? -25.343 11.483 33.749 1.00 94.69 303 ALA A N 1
ATOM 2354 C CA . ALA A 1 303 ? -25.417 11.973 32.372 1.00 94.69 303 ALA A CA 1
ATOM 2355 C C . ALA A 1 303 ? -24.606 11.081 31.421 1.00 94.69 303 ALA A C 1
ATOM 2357 O O . ALA A 1 303 ? -25.089 10.706 30.351 1.00 94.69 303 ALA A O 1
ATOM 2358 N N . VAL A 1 304 ? -23.402 10.677 31.844 1.00 93.94 304 VAL A N 1
ATOM 2359 C CA . VAL A 1 304 ? -22.563 9.728 31.095 1.00 93.94 304 VAL A CA 1
ATOM 2360 C C . VAL A 1 304 ? -23.263 8.371 30.986 1.00 93.94 304 VAL A C 1
ATOM 2362 O O . VAL A 1 304 ? -23.364 7.809 29.894 1.00 93.94 304 VAL A O 1
ATOM 2365 N N . VAL A 1 305 ? -23.795 7.852 32.098 1.00 94.00 305 VAL A N 1
ATOM 2366 C CA . VAL A 1 305 ? -24.490 6.553 32.124 1.00 94.00 305 VAL A CA 1
ATOM 2367 C C . VAL A 1 305 ? -25.752 6.574 31.258 1.00 94.00 305 VAL A C 1
ATOM 2369 O O . VAL A 1 305 ? -26.005 5.607 30.538 1.00 94.00 305 VAL A O 1
ATOM 2372 N N . ALA A 1 306 ? -26.526 7.663 31.275 1.00 93.94 306 ALA A N 1
ATOM 2373 C CA . ALA A 1 306 ? -27.710 7.803 30.431 1.00 93.94 306 ALA A CA 1
ATOM 2374 C C . ALA A 1 306 ? -27.362 7.729 28.936 1.00 93.94 306 ALA A C 1
ATOM 2376 O O . ALA A 1 306 ? -28.018 6.986 28.208 1.00 93.94 306 ALA A O 1
ATOM 2377 N N . GLN A 1 307 ? -26.305 8.421 28.489 1.00 93.12 307 GLN A N 1
ATOM 2378 C CA . GLN A 1 307 ? -25.854 8.330 27.095 1.00 93.12 307 GLN A CA 1
ATOM 2379 C C . GLN A 1 307 ? -25.351 6.929 26.734 1.00 93.12 307 GLN A C 1
ATOM 2381 O O . GLN A 1 307 ? -25.711 6.398 25.685 1.00 93.12 307 GLN A O 1
ATOM 2386 N N . LEU A 1 308 ? -24.562 6.290 27.605 1.00 93.06 308 LEU A N 1
ATOM 2387 C CA . LEU A 1 308 ? -24.082 4.928 27.354 1.00 93.06 308 LEU A CA 1
ATOM 2388 C C . LEU A 1 308 ? -25.252 3.946 27.210 1.00 93.06 308 LEU A C 1
ATOM 2390 O O . LEU A 1 308 ? -25.243 3.121 26.303 1.00 93.06 308 LEU A O 1
ATOM 2394 N N . ARG A 1 309 ? -26.300 4.065 28.033 1.00 91.19 309 ARG A N 1
ATOM 2395 C CA . ARG A 1 309 ? -27.492 3.203 27.946 1.00 91.19 309 ARG A CA 1
ATOM 2396 C C . ARG A 1 309 ? -28.308 3.386 26.664 1.00 91.19 309 ARG A C 1
ATOM 2398 O O . ARG A 1 309 ? -29.031 2.473 26.283 1.00 91.19 309 ARG A O 1
ATOM 2405 N N . GLN A 1 310 ? -28.197 4.521 25.982 1.00 90.62 310 GLN A N 1
ATOM 2406 C CA . GLN A 1 310 ? -28.863 4.727 24.692 1.00 90.62 310 GLN A CA 1
ATOM 2407 C C . GLN A 1 310 ? -28.156 4.000 23.538 1.00 90.62 310 GLN A C 1
ATOM 2409 O O . GLN A 1 310 ? -28.725 3.883 22.455 1.00 90.62 310 GLN A O 1
ATOM 2414 N N . ASN A 1 311 ? -26.933 3.493 23.742 1.00 86.25 311 ASN A N 1
ATOM 2415 C CA . ASN A 1 311 ? -26.212 2.766 22.705 1.00 86.25 311 ASN A CA 1
ATOM 2416 C C . ASN A 1 311 ? -26.852 1.378 22.473 1.00 86.25 311 ASN A C 1
ATOM 2418 O O . ASN A 1 311 ? -26.853 0.548 23.389 1.00 86.25 311 ASN A O 1
ATOM 2422 N N . PRO A 1 312 ? -27.347 1.076 21.256 1.00 85.31 312 PRO A N 1
ATOM 2423 C CA . PRO A 1 312 ? -28.006 -0.194 20.960 1.00 85.31 312 PRO A CA 1
ATOM 2424 C C . PRO A 1 312 ? -27.082 -1.401 21.144 1.00 85.31 312 PRO A C 1
ATOM 2426 O O . PRO A 1 312 ? -27.565 -2.469 21.512 1.00 85.31 312 PRO A O 1
ATOM 2429 N N . ALA A 1 313 ? -25.761 -1.234 20.997 1.00 80.31 313 ALA A N 1
ATOM 2430 C CA . ALA A 1 313 ? -24.788 -2.296 21.261 1.00 80.31 313 ALA A CA 1
ATOM 2431 C C . ALA A 1 313 ? -24.82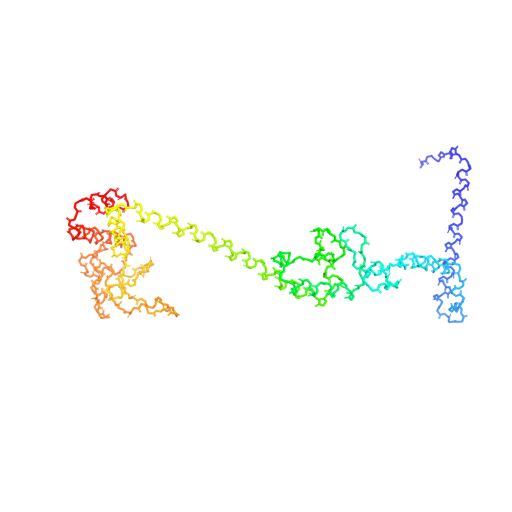1 -2.786 22.718 1.00 80.31 313 ALA A C 1
ATOM 2433 O O . ALA A 1 313 ? -24.364 -3.893 23.004 1.00 80.31 313 ALA A O 1
ATOM 2434 N N . TYR A 1 314 ? -25.357 -1.975 23.639 1.00 81.88 314 TYR A N 1
ATOM 2435 C CA . TYR A 1 314 ? -25.465 -2.312 25.056 1.00 81.88 314 TYR A CA 1
ATOM 2436 C C . TYR A 1 314 ? -26.873 -2.709 25.496 1.00 81.88 314 TYR A C 1
ATOM 2438 O O . TYR A 1 314 ? -27.049 -3.124 26.639 1.00 81.88 314 TYR A O 1
ATOM 2446 N N . SER A 1 315 ? -27.863 -2.605 24.606 1.00 77.25 315 SER A N 1
ATOM 2447 C CA . SER A 1 315 ? -29.266 -2.900 24.923 1.00 77.25 315 SER A CA 1
ATOM 2448 C C . SER A 1 315 ? -29.481 -4.361 25.337 1.00 77.25 315 SER A C 1
ATOM 2450 O O . SER A 1 315 ? -30.188 -4.620 26.304 1.00 77.25 315 SER A O 1
ATOM 2452 N N . ASP A 1 316 ? -28.762 -5.299 24.713 1.00 74.31 316 ASP A N 1
ATOM 2453 C CA . ASP A 1 316 ? -28.748 -6.730 25.060 1.00 74.31 316 ASP A CA 1
ATOM 2454 C C . ASP A 1 316 ? -28.279 -7.026 26.503 1.00 74.31 316 ASP A C 1
ATOM 2456 O O . ASP A 1 316 ? -28.512 -8.120 27.037 1.00 74.31 316 ASP A O 1
ATOM 2460 N N . TYR A 1 317 ? -27.574 -6.076 27.125 1.00 73.75 317 TYR A N 1
ATOM 2461 C CA . TYR A 1 317 ? -26.975 -6.220 28.453 1.00 73.75 317 TYR A CA 1
ATOM 2462 C C . TYR A 1 317 ? -27.674 -5.401 29.535 1.00 73.75 317 TYR A C 1
ATOM 2464 O O . TYR A 1 317 ? -27.232 -5.451 30.681 1.00 73.75 317 TYR A O 1
ATOM 2472 N N . GLN A 1 318 ? -28.729 -4.659 29.200 1.00 62.06 318 GLN A N 1
ATOM 2473 C CA . GLN A 1 318 ? -29.600 -4.025 30.195 1.00 62.06 318 GLN A CA 1
ATOM 2474 C C . GLN A 1 318 ? -30.499 -5.072 30.861 1.00 62.06 318 GLN A C 1
ATOM 2476 O O . GLN A 1 318 ? -30.865 -4.826 32.030 1.00 62.06 318 GLN A O 1
#

Secondary structure (DSSP, 8-state):
----PPPS-HHHHHHHHHHHHHHHHHHHHHHHHHHHHT-SSTTTSPPHHHHHTSHHHHHHHHHHHHHHHHHS--EE--TTT----EETTTSEEPTTSS-EE-HHHHHHHHHHHHH--STTTTTT----TT----PPPPHHHHHHH-HHHHHHHHHHHHHHHHHHHHHHHHHHHHHHHHHHHHHHHHS-HHHHHHHHHHHHIIIIISS-B-TTT--B-----SBSEEE-----SSTT-----EEETTT--EE-TTTHHHHHHT-TT-SS-TT--B--HHHHHHHHHHHHHHHHHHHHHHH--HHHHHHHHT-GGGGGG-

Radius of gyration: 45.35 Å; chains: 1; bounding box: 63×59×120 Å

Foldseek 3Di:
DPDDDDPPDPVVVVVVVVVVVVVVVVVVLVVVLVCQCPPPDPVSHDDPVRNCVDPVNVVVVVVVVVVVVVVQDQQDAAPPPRDRRDDPQQWQAFPVRPHIHHLVRLLVQLQVLLPDPDPLLLQLFRHDPPDPDPDGDDLVSCCRSNVVSSVSSVVSNVVSVVVVVVVVVVVVVVVVVVVVVVVVVPDDPLRVLLVVLVCCLVQPQLFDAQPPPRQGDDDDDFFQFDFLAQDDPDPSGGPRFTAGLLPSDTDDPVCRQVCNLCPPRNPVHRRDGGDDVVSSVVSSLQRSLVVLVVSLVVVVDPSSSVVNCVDPVCVSSD